Protein AF-A0A7X9HEA6-F1 (afdb_monomer_lite)

Sequence (276 aa):
LFFLHKQNPISTIQFILSHNKNAATCAASVFVFILLETIIMRQLIALDSVVLKQTAEDAYQFVQEHSALFFNNGGNPQNIIEATKDLHDLIINLPLESDETHYTRYCIPFANRWSKNEYTRLTVNHPFTLLPLALYCVHTGQKDSLLYSAIHKGGKISLLTPLVALIATALYGYDVIPKNLIDTVVNKKRILQLLALLQSHSISINYLTEFFQNEEKLTQKELEERESKLKHIKSKQTGKNKDKDTYTSMTYHVVESWTKLDKAKWKKERKRIREK

pLDDT: mean 84.19, std 15.58, range [38.75, 98.12]

Radius of gyration: 21.44 Å; chains: 1; bounding box: 54×50×46 Å

Foldseek 3Di:
DVLVDPDDLLVQLLVQLVVDQQLLSSLLSLLLVLLLSCCQVVLAQADDLVSQLVSLVVSLVSLVVCLVSNVVSPHNSVSNNVSSVLLNVLSNPQPLVDDPQVNQVSQQVSQVVSDPDRDRALLEPTSSRLSSVLSSLRRPDDLQCSLVVLVVSDRNSVPNSVSNQSSSCSNPNPVSDDPVVLVPDDVSVVVVVVVVCVVVVNDDPVSVVVVVVVVVVVVVVVVVVVCVVCVVPDDPPPPPDPDDDPPVVVVPPDDDDQDPVNVVVVVVVVVVVVVD

Secondary structure (DSSP, 8-state):
--TTS---HHHHHHHHHHH---HHHHHHHHHHHHHHHHHHHHT-SS--HHHHHHHHHHHHHHHHHTHHHHHHTT--HHHHHHHHHHHHHHHHT--TTS-HHHHHHHHHHHHHHT-SS----TTSS-HHHHHHHHHHHHHHS-TTTHHHHHHHT-SSHHHHHHHHHHHHHHHH-GGGS-HHHHHT-TTHHHHHHHHHHHHTT---HHHHHHHHHHHHHHHHHHHHHHHHHHTTS------------TTTSSSS-SSSS--HHHHHHHHHHHHHHH--

Structure (mmCIF, N/CA/C/O backbone):
data_AF-A0A7X9HEA6-F1
#
_entry.id   AF-A0A7X9HEA6-F1
#
loop_
_atom_site.group_PDB
_atom_site.id
_atom_site.type_symbol
_atom_site.label_atom_id
_atom_site.label_alt_id
_atom_site.label_comp_id
_atom_site.label_asym_id
_atom_site.label_entity_id
_atom_site.label_seq_id
_atom_site.pdbx_PDB_ins_code
_atom_site.Cartn_x
_atom_site.Cartn_y
_atom_site.Cartn_z
_atom_site.occupancy
_atom_site.B_iso_or_equiv
_atom_site.auth_seq_id
_atom_site.auth_comp_id
_atom_site.auth_asym_id
_atom_site.auth_atom_id
_atom_site.pdbx_PDB_model_num
ATOM 1 N N . LEU A 1 1 ? -9.586 13.916 9.157 1.00 42.34 1 LEU A N 1
ATOM 2 C CA . LEU A 1 1 ? -8.940 14.863 10.105 1.00 42.34 1 LEU A CA 1
ATOM 3 C C . LEU A 1 1 ? -7.470 15.114 9.781 1.00 42.34 1 LEU A C 1
ATOM 5 O O . LEU A 1 1 ? -7.134 16.274 9.615 1.00 42.34 1 LEU A O 1
ATOM 9 N N . PHE A 1 2 ? -6.624 14.087 9.605 1.00 50.50 2 PHE A N 1
ATOM 10 C CA . PHE A 1 2 ? -5.227 14.273 9.161 1.00 50.50 2 PHE A CA 1
ATOM 11 C C . PHE A 1 2 ? -5.111 15.003 7.811 1.00 50.50 2 PHE A C 1
ATOM 13 O O . PHE A 1 2 ? -4.317 15.925 7.681 1.00 50.50 2 PHE A O 1
ATOM 20 N N . PHE A 1 3 ? -5.970 14.656 6.851 1.00 53.69 3 PHE A N 1
ATOM 21 C CA . PHE A 1 3 ? -6.012 15.307 5.539 1.00 53.69 3 PHE A CA 1
ATOM 22 C C . PHE A 1 3 ? -6.755 16.648 5.536 1.00 53.69 3 PHE A C 1
ATOM 24 O O . PHE A 1 3 ? -6.484 17.478 4.688 1.00 53.69 3 PHE A O 1
ATOM 31 N N . LEU A 1 4 ? -7.648 16.908 6.502 1.00 49.88 4 LEU A N 1
ATOM 32 C CA . LEU A 1 4 ? -8.467 18.136 6.538 1.00 49.88 4 LEU A CA 1
ATOM 33 C C . LEU A 1 4 ? -7.649 19.410 6.813 1.00 49.88 4 LEU A C 1
ATOM 35 O O . LEU A 1 4 ? -8.151 20.513 6.623 1.00 49.88 4 LEU A O 1
ATOM 39 N N . HIS A 1 5 ? -6.395 19.259 7.238 1.00 56.56 5 HIS A N 1
ATOM 40 C CA . HIS A 1 5 ? -5.425 20.341 7.357 1.00 56.56 5 HIS A CA 1
ATOM 41 C C . HIS A 1 5 ? -4.410 20.196 6.231 1.00 56.56 5 HIS A C 1
ATOM 43 O O . HIS A 1 5 ? -3.859 19.110 6.062 1.00 56.56 5 HIS A O 1
ATOM 49 N N . LYS A 1 6 ? -4.155 21.273 5.474 1.00 55.62 6 LYS A N 1
ATOM 50 C CA . LYS A 1 6 ? -3.192 21.274 4.362 1.00 55.62 6 LYS A CA 1
ATOM 51 C C . LYS A 1 6 ? -1.819 20.851 4.890 1.00 55.62 6 LYS A C 1
ATOM 53 O O . LYS A 1 6 ? -1.140 21.633 5.557 1.00 55.62 6 LYS A O 1
ATOM 58 N N . GLN A 1 7 ? -1.445 19.598 4.646 1.00 66.00 7 GLN A N 1
ATOM 59 C CA . GLN A 1 7 ? -0.184 19.053 5.134 1.00 66.00 7 GLN A CA 1
ATOM 60 C C . GLN A 1 7 ? 0.970 19.733 4.403 1.00 66.00 7 GLN A C 1
ATOM 62 O O . GLN A 1 7 ? 0.919 19.960 3.194 1.00 66.00 7 GLN A O 1
ATOM 67 N N . ASN A 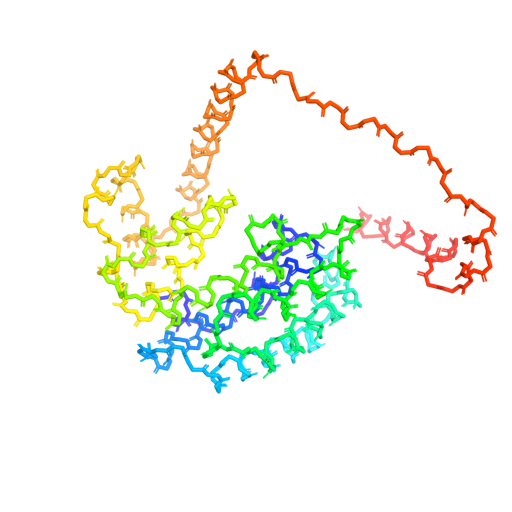1 8 ? 2.020 20.076 5.146 1.00 81.50 8 ASN A N 1
ATOM 68 C CA . ASN A 1 8 ? 3.226 20.630 4.552 1.00 81.50 8 ASN A CA 1
ATOM 69 C C . ASN A 1 8 ? 3.962 19.501 3.803 1.00 81.50 8 ASN A C 1
ATOM 71 O O . ASN A 1 8 ? 4.308 18.505 4.448 1.00 81.50 8 ASN A O 1
ATOM 75 N N . PRO A 1 9 ? 4.262 19.650 2.495 1.00 84.19 9 PRO A N 1
ATOM 76 C CA . PRO A 1 9 ? 5.052 18.678 1.737 1.00 84.19 9 PRO A CA 1
ATOM 77 C C . PRO A 1 9 ? 6.341 18.255 2.454 1.00 84.19 9 PRO A C 1
ATOM 79 O O . PRO A 1 9 ? 6.724 17.088 2.407 1.00 84.19 9 PRO A O 1
ATOM 82 N N . ILE A 1 10 ? 6.971 19.178 3.193 1.00 87.19 10 ILE A N 1
ATOM 83 C CA . ILE A 1 10 ? 8.166 18.913 4.005 1.00 87.19 10 ILE A CA 1
ATOM 84 C C . ILE A 1 10 ? 7.893 17.829 5.053 1.00 87.19 10 ILE A C 1
ATOM 86 O O . ILE A 1 10 ? 8.658 16.871 5.152 1.00 87.19 10 ILE A O 1
ATOM 90 N N . SER A 1 11 ? 6.808 17.959 5.819 1.00 85.50 11 SER A N 1
ATOM 91 C CA . SER A 1 11 ? 6.458 17.027 6.896 1.00 85.50 11 SER A CA 1
ATOM 92 C C . SER A 1 11 ? 6.129 15.638 6.349 1.00 85.50 11 SER A C 1
ATOM 94 O O . SER A 1 11 ? 6.592 14.641 6.902 1.00 85.50 11 SER A O 1
ATOM 96 N N . THR A 1 12 ? 5.400 15.567 5.231 1.00 87.56 12 THR A N 1
ATOM 97 C CA . THR A 1 12 ? 5.079 14.299 4.558 1.00 87.56 12 THR A CA 1
ATOM 98 C C . THR A 1 12 ? 6.340 13.597 4.059 1.00 87.56 12 THR A C 1
ATOM 100 O O . THR A 1 12 ? 6.558 12.421 4.353 1.00 87.56 12 THR A O 1
ATOM 103 N N . ILE A 1 13 ? 7.216 14.318 3.352 1.00 90.25 13 ILE A N 1
ATOM 104 C CA . ILE A 1 13 ? 8.463 13.761 2.807 1.00 90.25 13 ILE A CA 1
ATOM 105 C C . ILE A 1 13 ? 9.391 13.301 3.935 1.00 90.25 13 ILE A C 1
ATOM 107 O O . ILE A 1 13 ? 9.941 12.199 3.872 1.00 90.25 13 ILE A O 1
ATOM 111 N N . GLN A 1 14 ? 9.533 14.113 4.986 1.00 88.88 14 GLN A N 1
ATOM 112 C CA . GLN A 1 14 ? 10.332 13.765 6.157 1.00 88.88 14 GLN A CA 1
ATOM 113 C C . GLN A 1 14 ? 9.792 12.507 6.848 1.00 88.88 14 GLN A C 1
ATOM 115 O O . GLN A 1 14 ? 10.579 11.639 7.225 1.00 88.88 14 GLN A O 1
ATOM 120 N N . PHE A 1 15 ? 8.468 12.380 6.983 1.00 87.38 15 PHE A N 1
ATOM 121 C CA . PHE A 1 15 ? 7.839 11.192 7.556 1.00 87.38 15 PHE A CA 1
ATOM 122 C C . PHE A 1 15 ? 8.105 9.938 6.716 1.00 87.38 15 PHE A C 1
ATOM 124 O O . PHE A 1 15 ? 8.483 8.905 7.262 1.00 87.38 15 PHE A O 1
ATOM 131 N N . ILE A 1 16 ? 7.967 10.007 5.391 1.00 90.19 16 ILE A N 1
ATOM 132 C CA . ILE A 1 16 ? 8.209 8.846 4.520 1.00 90.19 16 ILE A CA 1
ATOM 133 C C . ILE A 1 16 ? 9.681 8.406 4.604 1.00 90.19 16 ILE A C 1
ATOM 135 O O . ILE A 1 16 ? 9.974 7.230 4.847 1.00 90.19 16 ILE A O 1
ATOM 139 N N . LEU A 1 17 ? 10.614 9.353 4.458 1.00 89.50 17 LEU A N 1
ATOM 140 C CA . LEU A 1 17 ? 12.049 9.061 4.392 1.00 89.50 17 LEU A CA 1
ATOM 141 C C . LEU A 1 17 ? 12.687 8.714 5.742 1.00 89.50 17 LEU A C 1
ATOM 143 O O . LEU A 1 17 ? 13.753 8.089 5.760 1.00 89.50 17 LEU A O 1
ATOM 147 N N . SER A 1 18 ? 12.062 9.084 6.864 1.00 86.44 18 SER A N 1
ATOM 148 C CA . SER A 1 18 ? 12.519 8.655 8.190 1.00 86.44 18 SER A CA 1
ATOM 149 C C . SER A 1 18 ? 12.300 7.157 8.422 1.00 86.44 18 SER A C 1
ATOM 151 O O . SER A 1 18 ? 13.093 6.541 9.132 1.00 86.44 18 SER A O 1
ATOM 153 N N . HIS A 1 19 ? 11.295 6.558 7.773 1.00 83.75 19 HIS A N 1
ATOM 154 C CA . HIS A 1 19 ? 10.973 5.135 7.909 1.00 83.75 19 HIS A CA 1
ATOM 155 C C . HIS A 1 19 ? 11.648 4.272 6.841 1.00 83.75 19 HIS A C 1
ATOM 157 O O . HIS A 1 19 ? 12.147 3.187 7.145 1.00 83.75 19 HIS A O 1
ATOM 163 N N . ASN A 1 20 ? 11.664 4.713 5.578 1.00 85.12 20 ASN A N 1
ATOM 164 C CA . ASN A 1 20 ? 12.281 3.940 4.504 1.00 85.12 20 ASN A CA 1
ATOM 165 C C . ASN A 1 20 ? 12.829 4.840 3.392 1.00 85.12 20 ASN A C 1
ATOM 167 O O . ASN A 1 20 ? 12.134 5.707 2.878 1.00 85.12 20 ASN A O 1
ATOM 171 N N . LYS A 1 21 ? 14.077 4.589 2.986 1.00 87.38 21 LYS A N 1
ATOM 172 C CA . LYS A 1 21 ? 14.773 5.333 1.920 1.00 87.38 21 LYS A CA 1
ATOM 173 C C . LYS A 1 21 ? 14.780 4.606 0.573 1.00 87.38 21 LYS A C 1
ATOM 175 O O . LYS A 1 21 ? 15.392 5.082 -0.380 1.00 87.38 21 LYS A O 1
ATOM 180 N N . ASN A 1 22 ? 14.156 3.429 0.489 1.00 92.69 22 ASN A N 1
ATOM 181 C CA . ASN A 1 22 ? 13.988 2.707 -0.765 1.00 92.69 22 ASN A CA 1
ATOM 182 C C . ASN A 1 22 ? 13.067 3.501 -1.702 1.00 92.69 22 ASN A C 1
ATOM 184 O O . ASN A 1 22 ? 11.970 3.892 -1.306 1.00 92.69 22 ASN A O 1
ATOM 188 N N . ALA A 1 23 ? 13.510 3.705 -2.942 1.00 94.19 23 ALA A N 1
ATOM 189 C CA . ALA A 1 23 ? 12.811 4.538 -3.913 1.00 94.19 23 ALA A CA 1
ATOM 190 C C . ALA A 1 23 ? 11.407 4.022 -4.267 1.00 94.19 23 ALA A C 1
ATOM 192 O O . ALA A 1 23 ? 10.460 4.803 -4.247 1.00 94.19 23 ALA A O 1
ATOM 193 N N . ALA A 1 24 ? 11.248 2.716 -4.498 1.00 95.00 24 ALA A N 1
ATOM 194 C CA . ALA A 1 24 ? 9.953 2.115 -4.813 1.00 95.00 24 ALA A CA 1
ATOM 195 C C . ALA A 1 24 ? 8.974 2.212 -3.632 1.00 95.00 24 ALA A C 1
ATOM 197 O O . ALA A 1 24 ? 7.788 2.476 -3.827 1.00 95.00 24 ALA A O 1
ATOM 198 N N . THR A 1 25 ? 9.467 2.058 -2.397 1.00 94.75 25 THR A N 1
ATOM 199 C CA . THR A 1 25 ? 8.646 2.276 -1.196 1.00 94.75 25 THR A CA 1
ATOM 200 C C . THR A 1 25 ? 8.250 3.743 -1.059 1.00 94.75 25 THR A C 1
ATOM 202 O O . THR A 1 25 ? 7.099 4.022 -0.751 1.00 94.75 25 THR A O 1
ATOM 205 N N . CYS A 1 26 ? 9.165 4.683 -1.315 1.00 95.19 26 CYS A N 1
ATOM 206 C CA . CYS A 1 26 ? 8.856 6.114 -1.272 1.00 95.19 26 CYS A CA 1
ATOM 207 C C . CYS A 1 26 ? 7.778 6.484 -2.295 1.00 95.19 26 CYS A C 1
ATOM 209 O O . CYS A 1 26 ? 6.790 7.108 -1.919 1.00 95.19 26 CYS A O 1
ATOM 211 N N . ALA A 1 27 ? 7.937 6.049 -3.548 1.00 96.56 27 ALA A N 1
ATOM 212 C CA . ALA A 1 27 ? 6.970 6.280 -4.619 1.00 96.56 27 ALA A CA 1
ATOM 213 C C . ALA A 1 27 ? 5.577 5.745 -4.247 1.00 96.56 27 ALA A C 1
ATOM 215 O O . ALA A 1 27 ? 4.589 6.474 -4.313 1.00 96.56 27 ALA A O 1
ATOM 216 N N . ALA A 1 28 ? 5.504 4.498 -3.767 1.00 96.94 28 ALA A N 1
ATOM 217 C CA . ALA A 1 28 ? 4.246 3.897 -3.330 1.00 96.94 28 ALA A CA 1
ATOM 218 C C . ALA A 1 28 ? 3.625 4.627 -2.126 1.00 96.94 28 ALA A C 1
ATOM 220 O O . ALA A 1 28 ? 2.413 4.818 -2.093 1.00 96.94 28 ALA A O 1
ATOM 221 N N . SER A 1 29 ? 4.430 5.068 -1.154 1.00 95.81 29 SER A N 1
ATOM 222 C CA . SER A 1 29 ? 3.942 5.822 0.007 1.00 95.81 29 SER A CA 1
ATOM 223 C C . SER A 1 29 ? 3.386 7.195 -0.374 1.00 95.81 29 SER A C 1
ATOM 225 O O . SER A 1 29 ? 2.343 7.582 0.148 1.00 95.81 29 SER A O 1
ATOM 227 N N . VAL A 1 30 ? 4.047 7.916 -1.289 1.00 95.75 30 VAL A N 1
ATOM 228 C CA . VAL A 1 30 ? 3.547 9.198 -1.820 1.00 95.75 30 VAL A CA 1
ATOM 229 C C . VAL A 1 30 ? 2.226 8.981 -2.554 1.00 95.75 30 VAL A C 1
ATOM 231 O O . VAL A 1 30 ? 1.252 9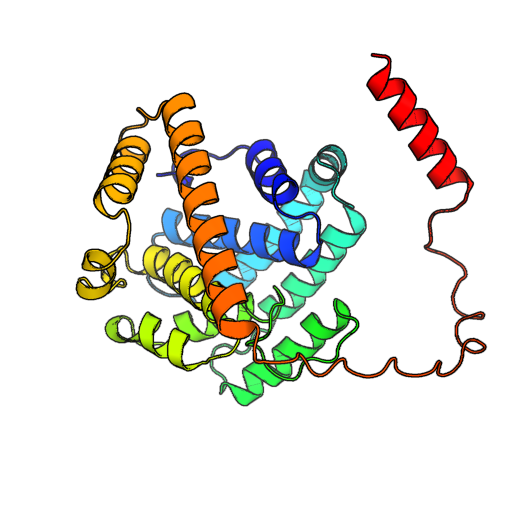.672 -2.265 1.00 95.75 30 VAL A O 1
ATOM 234 N N . PHE A 1 31 ? 2.162 7.975 -3.431 1.00 97.50 31 PHE A N 1
ATOM 235 C CA . PHE A 1 31 ? 0.933 7.621 -4.139 1.00 97.50 31 PHE A CA 1
ATOM 236 C C . PHE A 1 31 ? -0.216 7.310 -3.172 1.00 97.50 31 PHE A C 1
ATOM 238 O O . PHE A 1 31 ? -1.303 7.860 -3.311 1.00 97.50 31 PHE A O 1
ATOM 245 N N . VAL A 1 32 ? 0.016 6.465 -2.160 1.00 96.50 32 VAL A N 1
ATOM 246 C CA . VAL A 1 32 ? -1.014 6.113 -1.168 1.00 96.50 32 VAL A CA 1
ATOM 247 C C . VAL A 1 32 ? -1.455 7.338 -0.370 1.00 96.50 32 VAL A C 1
ATOM 249 O O . VAL A 1 32 ? -2.646 7.490 -0.117 1.00 96.50 32 VAL A O 1
ATOM 252 N N . PHE A 1 33 ? -0.531 8.222 0.010 1.00 94.62 33 PHE A N 1
ATOM 253 C CA . PHE A 1 33 ? -0.876 9.459 0.709 1.00 94.62 33 PHE A CA 1
ATOM 254 C C . PHE A 1 33 ? -1.834 10.326 -0.124 1.00 94.62 33 PHE A C 1
ATOM 256 O O . PHE A 1 33 ? -2.900 10.690 0.372 1.00 94.62 33 PHE A O 1
ATOM 263 N N . ILE A 1 34 ? -1.500 10.581 -1.393 1.00 95.12 34 ILE A N 1
ATOM 264 C CA . ILE A 1 34 ? -2.328 11.389 -2.305 1.00 95.12 34 ILE A CA 1
ATOM 265 C C . ILE A 1 34 ? -3.657 10.688 -2.607 1.00 95.12 34 ILE A C 1
ATOM 267 O O . ILE A 1 34 ? -4.703 11.337 -2.666 1.00 95.12 34 ILE A O 1
ATOM 271 N N . LEU A 1 35 ? -3.653 9.356 -2.733 1.00 96.12 35 LEU A N 1
ATOM 272 C CA . LEU A 1 35 ? -4.873 8.576 -2.934 1.00 96.12 35 LEU A CA 1
ATOM 273 C C . LEU A 1 35 ? -5.843 8.761 -1.763 1.00 96.12 35 LEU A C 1
ATOM 275 O O . LEU A 1 35 ? -7.022 9.037 -1.967 1.00 96.12 35 LEU A O 1
ATOM 279 N N . LEU A 1 36 ? -5.348 8.618 -0.531 1.00 94.19 36 LEU A N 1
ATOM 280 C CA . LEU A 1 36 ? -6.163 8.767 0.674 1.00 94.19 36 LEU A CA 1
ATOM 281 C C . LEU A 1 36 ? -6.671 10.199 0.833 1.00 94.19 36 LEU A C 1
ATOM 283 O O . LEU A 1 36 ? -7.838 10.387 1.177 1.00 94.19 36 LEU A O 1
ATOM 287 N N . GLU A 1 37 ? -5.832 11.195 0.544 1.00 91.56 37 GLU A N 1
ATOM 288 C CA . GLU A 1 37 ? -6.250 12.596 0.510 1.00 91.56 37 GLU A CA 1
ATOM 289 C C . GLU A 1 37 ? -7.396 12.799 -0.483 1.00 91.56 37 GLU A C 1
ATOM 291 O O . GLU A 1 37 ? -8.435 13.350 -0.123 1.00 91.56 37 GLU A O 1
ATOM 296 N N . THR A 1 38 ? -7.243 12.278 -1.702 1.00 93.00 38 THR A N 1
ATOM 297 C CA . THR A 1 38 ? -8.237 12.383 -2.775 1.00 93.00 38 THR A CA 1
ATOM 298 C C . THR A 1 38 ? -9.552 11.712 -2.392 1.00 93.00 38 THR A C 1
ATOM 300 O O . THR A 1 38 ? -10.609 12.327 -2.535 1.00 93.00 38 THR A O 1
ATOM 303 N N . ILE A 1 39 ? -9.500 10.488 -1.856 1.00 93.88 39 ILE A N 1
ATOM 304 C CA . ILE A 1 39 ? -10.686 9.755 -1.396 1.00 93.88 39 ILE A CA 1
ATOM 305 C C . ILE A 1 39 ? -11.427 10.550 -0.321 1.00 93.88 39 ILE A C 1
ATOM 307 O O . ILE A 1 39 ? -12.636 10.746 -0.427 1.00 93.88 39 ILE A O 1
ATOM 311 N N . ILE A 1 40 ? -10.705 11.033 0.693 1.00 90.06 40 ILE A N 1
ATOM 312 C CA . ILE A 1 40 ? -11.304 11.700 1.853 1.00 90.06 40 ILE A CA 1
ATOM 313 C C . ILE A 1 40 ? -11.856 13.077 1.473 1.00 90.06 40 ILE A C 1
ATOM 315 O O . ILE A 1 40 ? -12.954 13.431 1.898 1.00 90.06 40 ILE A O 1
ATOM 319 N N . MET A 1 41 ? -11.122 13.849 0.668 1.00 89.12 41 MET A N 1
ATOM 320 C CA . MET A 1 41 ? -11.530 15.198 0.265 1.00 89.12 41 MET A CA 1
ATOM 321 C C . MET A 1 41 ? -12.682 15.196 -0.730 1.00 89.12 41 MET A C 1
ATOM 323 O O . MET A 1 41 ? -13.567 16.042 -0.639 1.00 89.12 41 MET A O 1
ATOM 327 N N . ARG A 1 42 ? -12.682 14.249 -1.674 1.00 90.69 42 ARG A N 1
ATOM 328 C CA . ARG A 1 42 ? -13.739 14.128 -2.688 1.00 90.69 42 ARG A CA 1
ATOM 329 C C . ARG A 1 42 ? -14.880 13.206 -2.257 1.00 90.69 42 ARG A C 1
ATOM 331 O O . ARG A 1 42 ? -15.824 13.051 -3.020 1.00 90.69 42 ARG A O 1
ATOM 338 N N . GLN A 1 43 ? -14.794 12.613 -1.061 1.00 89.62 43 GLN A N 1
ATOM 339 C CA . GLN A 1 43 ? -15.765 11.656 -0.516 1.00 89.62 43 GLN A CA 1
ATOM 340 C C . GLN A 1 43 ? -16.091 10.533 -1.509 1.00 89.62 43 GLN A C 1
ATOM 342 O O . GLN A 1 43 ? -17.251 10.244 -1.805 1.00 89.62 43 GLN A O 1
ATOM 347 N N . LEU A 1 44 ? -15.045 9.925 -2.071 1.00 91.31 44 LEU A N 1
ATOM 348 C CA . LEU A 1 44 ? -15.207 8.884 -3.080 1.00 91.31 44 LEU A CA 1
ATOM 349 C C . LEU A 1 44 ? -15.849 7.635 -2.475 1.00 91.31 44 LEU A C 1
ATOM 351 O O . LEU A 1 44 ? -15.434 7.158 -1.424 1.00 91.31 44 LEU A O 1
ATOM 355 N N . ILE A 1 45 ? -16.817 7.074 -3.197 1.00 87.38 45 ILE A N 1
ATOM 356 C CA . ILE A 1 45 ? -17.529 5.848 -2.807 1.00 87.38 45 ILE A CA 1
ATOM 357 C C . ILE A 1 45 ? -16.987 4.591 -3.499 1.00 87.38 45 ILE A C 1
ATOM 359 O O . ILE A 1 45 ? -17.385 3.483 -3.158 1.00 87.38 45 ILE A O 1
ATOM 363 N N . ALA A 1 46 ? -16.101 4.744 -4.484 1.00 89.06 46 ALA A N 1
ATOM 364 C CA . ALA A 1 46 ? -15.472 3.649 -5.213 1.00 89.06 46 ALA A CA 1
ATOM 365 C C . ALA A 1 46 ? -14.125 4.092 -5.804 1.00 89.06 46 ALA A C 1
ATOM 367 O O . ALA A 1 46 ? -13.876 5.286 -5.976 1.00 89.06 46 ALA A O 1
ATOM 368 N N . LEU A 1 47 ? -13.273 3.117 -6.129 1.00 90.00 47 LEU A N 1
ATOM 369 C CA . LEU A 1 47 ? -12.062 3.337 -6.920 1.00 90.00 47 LEU A CA 1
ATOM 370 C C . LEU A 1 47 ? -12.351 3.042 -8.386 1.00 90.00 47 LEU A C 1
ATOM 372 O O . LEU A 1 47 ? -12.593 1.889 -8.750 1.00 90.00 47 LEU A O 1
ATOM 376 N N . ASP A 1 48 ? -12.273 4.077 -9.212 1.00 89.62 48 ASP A N 1
ATOM 377 C CA . ASP A 1 48 ? -12.292 3.957 -10.664 1.00 89.62 48 ASP A CA 1
ATOM 378 C C . ASP A 1 48 ? -10.901 4.219 -11.265 1.00 89.62 48 ASP A C 1
ATOM 380 O O . ASP A 1 48 ? -9.965 4.680 -10.602 1.00 89.62 48 ASP A O 1
ATOM 384 N N . SER A 1 49 ? -10.753 3.901 -12.551 1.00 91.69 49 SER A N 1
ATOM 385 C CA . SER A 1 49 ? -9.482 4.084 -13.257 1.00 91.69 49 SER A CA 1
ATOM 386 C C . SER A 1 49 ? -9.091 5.557 -13.423 1.00 91.69 49 SER A C 1
ATOM 388 O O . SER A 1 49 ? -7.902 5.855 -13.531 1.00 91.69 49 SER A O 1
ATOM 390 N N . VAL A 1 50 ? -10.054 6.483 -13.424 1.00 93.31 50 VAL A N 1
ATOM 391 C CA . VAL A 1 50 ? -9.812 7.920 -13.616 1.00 93.31 50 VAL A CA 1
ATOM 392 C C . VAL A 1 50 ? -9.137 8.510 -12.381 1.00 93.31 50 VAL A C 1
ATOM 394 O O . VAL A 1 50 ? -8.120 9.193 -12.500 1.00 93.31 50 VAL A O 1
ATOM 397 N N . VAL A 1 51 ? -9.645 8.188 -11.190 1.00 94.62 51 VAL A N 1
ATOM 398 C CA . VAL A 1 51 ? -9.074 8.606 -9.905 1.00 94.62 51 VAL A CA 1
ATOM 399 C C . VAL A 1 51 ? -7.654 8.076 -9.749 1.00 94.62 51 VAL A C 1
ATOM 401 O O . VAL A 1 51 ? -6.763 8.831 -9.355 1.00 94.62 51 VAL A O 1
ATOM 404 N N . LEU A 1 52 ? -7.418 6.800 -10.079 1.00 96.31 52 LEU A N 1
ATOM 405 C CA . LEU A 1 52 ? -6.081 6.213 -9.971 1.00 96.31 52 LEU A CA 1
ATOM 406 C 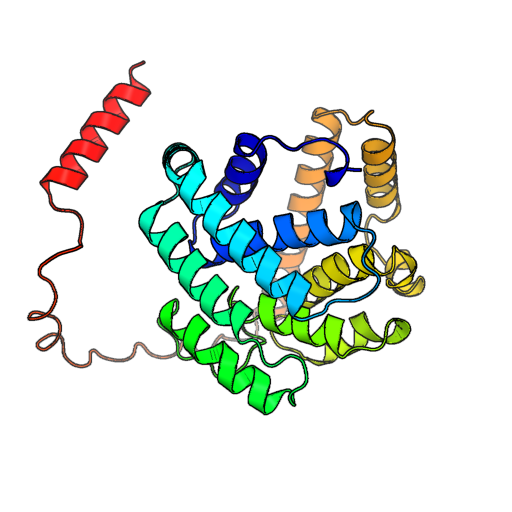C . LEU A 1 52 ? -5.083 6.858 -10.936 1.00 96.31 52 LEU A C 1
ATOM 408 O O . LEU A 1 52 ? -3.963 7.157 -10.526 1.00 96.31 52 LEU A O 1
ATOM 412 N N . LYS A 1 53 ? -5.491 7.116 -12.186 1.00 96.56 53 LYS A N 1
ATOM 413 C CA . LYS A 1 53 ? -4.668 7.826 -13.179 1.00 96.56 53 LYS A CA 1
ATOM 414 C C . LYS A 1 53 ? -4.302 9.227 -12.705 1.00 96.56 53 LYS A C 1
ATOM 416 O O . LYS A 1 53 ? -3.129 9.579 -12.726 1.00 96.56 53 LYS A O 1
ATOM 421 N N . GLN A 1 54 ? -5.282 9.990 -12.221 1.00 96.44 54 GLN A N 1
ATOM 422 C CA . GLN A 1 54 ? -5.022 11.332 -11.699 1.00 96.44 54 GLN A CA 1
ATOM 423 C C . GLN A 1 54 ? -4.083 11.287 -10.490 1.00 96.44 54 GLN A C 1
ATOM 425 O O . GLN A 1 54 ? -3.133 12.051 -10.421 1.00 96.44 54 GLN A O 1
ATOM 430 N N . THR A 1 55 ? -4.300 10.344 -9.571 1.00 97.12 55 THR A N 1
ATOM 431 C CA . THR A 1 55 ? -3.442 10.177 -8.389 1.00 97.12 55 THR A CA 1
ATOM 432 C C . THR A 1 55 ? -2.005 9.819 -8.780 1.00 97.12 55 THR A C 1
ATOM 434 O O . THR A 1 55 ? -1.058 10.271 -8.140 1.00 97.12 55 THR A O 1
ATOM 437 N N . ALA A 1 56 ? -1.824 9.004 -9.823 1.00 97.50 56 ALA A N 1
ATOM 438 C CA . ALA A 1 56 ? -0.505 8.661 -10.344 1.00 97.50 56 ALA A CA 1
ATOM 439 C C . ALA A 1 56 ? 0.219 9.882 -10.926 1.00 97.50 56 ALA A C 1
ATOM 441 O O . ALA A 1 56 ? 1.403 10.069 -10.645 1.00 97.50 56 ALA A O 1
ATOM 442 N N . GLU A 1 57 ? -0.493 10.712 -11.690 1.00 97.75 57 GLU A N 1
ATOM 443 C CA . GLU A 1 57 ? 0.030 11.968 -12.236 1.00 97.75 57 GLU A CA 1
ATOM 444 C C . GLU A 1 57 ? 0.399 12.944 -11.110 1.00 97.75 57 GLU A C 1
ATOM 446 O O . GLU A 1 57 ? 1.533 13.417 -11.046 1.00 97.75 57 GLU A O 1
ATOM 451 N N . ASP A 1 58 ? -0.510 13.158 -10.155 1.00 97.00 58 ASP A N 1
ATOM 452 C CA . ASP A 1 58 ? -0.295 14.045 -9.008 1.00 97.00 58 ASP A CA 1
ATOM 453 C C . ASP A 1 58 ? 0.908 13.582 -8.164 1.00 97.00 58 ASP A C 1
ATOM 455 O O . ASP A 1 58 ? 1.721 14.394 -7.721 1.00 97.00 58 ASP A O 1
ATOM 459 N N . ALA A 1 59 ? 1.079 12.267 -7.975 1.00 97.06 59 ALA A N 1
ATOM 460 C CA . ALA A 1 59 ? 2.237 11.704 -7.281 1.00 97.06 59 ALA A CA 1
ATOM 461 C C . ALA A 1 59 ? 3.546 11.934 -8.041 1.00 97.06 59 ALA A C 1
ATOM 463 O O . ALA A 1 59 ? 4.568 12.256 -7.424 1.00 97.06 59 ALA A O 1
ATOM 464 N N . TYR A 1 60 ? 3.525 11.786 -9.366 1.00 97.38 60 TYR A N 1
ATOM 465 C CA . TYR A 1 60 ? 4.689 12.039 -10.203 1.00 97.38 60 TYR A CA 1
ATOM 466 C C . TYR A 1 60 ? 5.103 13.512 -10.166 1.00 97.38 60 TYR A C 1
ATOM 468 O O . TYR A 1 60 ? 6.268 13.811 -9.878 1.00 97.38 60 TYR A O 1
ATOM 476 N N . GLN A 1 61 ? 4.146 14.425 -10.346 1.00 96.88 61 GLN A N 1
ATOM 477 C CA . GLN A 1 61 ? 4.370 15.870 -10.256 1.00 96.88 61 GLN A CA 1
ATOM 478 C C . GLN A 1 61 ? 4.878 16.272 -8.868 1.00 96.88 61 GLN A C 1
ATOM 480 O O . GLN A 1 61 ? 5.901 16.951 -8.760 1.00 96.88 61 GLN A O 1
ATOM 485 N N . PHE A 1 62 ? 4.256 15.762 -7.798 1.00 95.94 62 PHE A N 1
ATOM 486 C CA . PHE A 1 62 ? 4.675 16.042 -6.424 1.00 95.94 62 PHE A CA 1
ATOM 487 C C . PHE A 1 62 ? 6.154 15.702 -6.190 1.00 95.94 62 PHE A C 1
ATOM 489 O O . PHE A 1 62 ? 6.893 16.494 -5.599 1.00 95.94 62 PHE A O 1
ATOM 496 N N . VAL A 1 63 ? 6.608 14.536 -6.662 1.00 96.00 63 VAL A N 1
ATOM 497 C CA . VAL A 1 63 ? 8.006 14.102 -6.512 1.00 96.00 63 VAL A CA 1
ATOM 498 C C . VAL A 1 63 ? 8.964 14.971 -7.330 1.00 96.00 63 VAL A C 1
ATOM 500 O O . VAL A 1 63 ? 10.057 15.281 -6.845 1.00 96.00 63 VAL A O 1
ATOM 503 N N . GLN A 1 64 ? 8.573 15.386 -8.538 1.00 95.06 64 GLN A N 1
ATOM 504 C CA . GLN A 1 64 ? 9.390 16.267 -9.375 1.00 95.06 64 GLN A CA 1
ATOM 505 C C . GLN A 1 64 ? 9.566 17.654 -8.743 1.00 95.06 64 GLN A C 1
ATOM 507 O O . GLN A 1 64 ? 10.701 18.108 -8.554 1.00 95.06 64 GLN A O 1
ATOM 512 N N . GLU A 1 65 ? 8.459 18.292 -8.357 1.00 95.88 65 GLU A N 1
ATOM 513 C CA . GLU A 1 65 ? 8.437 19.634 -7.764 1.00 95.88 65 GLU A CA 1
ATOM 514 C C . GLU A 1 65 ? 9.228 19.700 -6.453 1.00 95.88 65 GLU A C 1
ATOM 516 O O . GLU A 1 65 ? 9.946 20.664 -6.186 1.00 95.88 65 GLU A O 1
ATOM 521 N N . HIS A 1 66 ? 9.151 18.639 -5.647 1.00 95.12 66 HIS A N 1
ATOM 522 C CA . HIS A 1 66 ? 9.760 18.590 -4.319 1.00 95.12 66 HIS A CA 1
ATOM 523 C C . HIS A 1 66 ? 11.063 17.778 -4.278 1.00 95.12 66 HIS A C 1
ATOM 525 O O . HIS A 1 66 ? 11.533 17.411 -3.198 1.00 95.12 66 HIS A O 1
ATOM 531 N N . SER A 1 67 ? 11.692 17.518 -5.428 1.00 92.94 67 SER A N 1
ATOM 532 C CA . SER A 1 67 ? 12.929 16.726 -5.546 1.00 92.94 67 SER A CA 1
ATOM 533 C C . SER A 1 67 ? 14.057 17.198 -4.612 1.00 92.94 67 SER A C 1
ATOM 535 O O . SER A 1 67 ? 14.743 16.381 -3.988 1.00 92.94 67 SER A O 1
ATOM 537 N N . ALA A 1 68 ? 14.198 18.514 -4.421 1.00 92.44 68 ALA A N 1
ATOM 538 C CA . ALA A 1 68 ? 15.149 19.101 -3.476 1.00 92.44 68 ALA A CA 1
ATOM 539 C C . ALA A 1 68 ? 14.861 18.712 -2.012 1.00 92.44 68 ALA A C 1
ATOM 541 O O . ALA A 1 68 ? 15.785 18.476 -1.234 1.00 92.44 68 ALA A O 1
ATOM 542 N N . LEU A 1 69 ? 13.588 18.587 -1.622 1.00 91.88 69 LEU A N 1
ATOM 543 C CA . LEU A 1 69 ? 13.208 18.151 -0.275 1.00 91.88 69 LEU A CA 1
ATOM 544 C C . LEU A 1 69 ? 13.518 16.670 -0.054 1.00 91.88 69 LEU A C 1
ATOM 546 O O . LEU A 1 69 ? 13.994 16.308 1.025 1.00 91.88 69 LEU A O 1
ATOM 550 N N . PHE A 1 70 ? 13.315 15.821 -1.066 1.00 91.19 70 PHE A N 1
ATOM 551 C CA . PHE A 1 70 ? 13.733 14.416 -1.001 1.00 91.19 70 PHE A CA 1
ATOM 552 C C . PHE A 1 70 ? 15.249 14.294 -0.810 1.00 91.19 70 PHE A C 1
ATOM 554 O O . PHE A 1 70 ? 15.699 13.491 0.012 1.00 91.19 70 PHE A O 1
ATOM 561 N N . PHE A 1 71 ? 16.030 15.134 -1.499 1.00 91.12 71 PHE A N 1
ATOM 562 C CA . PHE A 1 71 ? 17.482 15.198 -1.323 1.00 91.12 71 PHE A CA 1
ATOM 563 C C . PHE A 1 71 ? 17.869 15.602 0.105 1.00 91.12 71 PHE A C 1
ATOM 565 O O . PHE A 1 71 ? 18.656 14.915 0.759 1.00 91.12 71 PHE A O 1
ATOM 572 N N . ASN A 1 72 ? 17.267 16.678 0.618 1.00 90.44 72 ASN A N 1
ATOM 573 C CA . ASN A 1 72 ? 17.566 17.213 1.949 1.00 90.44 72 ASN A CA 1
ATOM 574 C C . ASN A 1 72 ? 17.239 16.221 3.077 1.00 90.44 72 ASN A C 1
ATOM 576 O O . ASN A 1 72 ? 17.912 16.208 4.105 1.00 90.44 72 ASN A O 1
ATOM 580 N N . ASN A 1 73 ? 16.255 15.345 2.866 1.00 88.62 73 ASN A N 1
ATOM 581 C CA . ASN A 1 73 ? 15.868 14.294 3.810 1.00 88.62 73 ASN A CA 1
ATOM 582 C C . ASN A 1 73 ? 16.618 12.961 3.583 1.00 88.62 73 ASN A C 1
ATOM 584 O O . ASN A 1 73 ? 16.325 11.945 4.217 1.00 88.62 73 ASN A O 1
ATOM 588 N N . GLY A 1 74 ? 17.635 12.950 2.713 1.00 86.69 74 GLY A N 1
ATOM 589 C CA . GLY A 1 74 ? 18.549 11.823 2.527 1.00 86.69 74 GLY A CA 1
ATOM 590 C C . GLY A 1 74 ? 18.043 10.714 1.601 1.00 86.69 74 GLY A C 1
ATOM 591 O O . GLY A 1 74 ? 18.598 9.612 1.642 1.00 86.69 74 GLY A O 1
ATOM 592 N N . GLY A 1 75 ? 17.012 10.982 0.796 1.00 89.00 75 GLY A N 1
ATOM 593 C CA . GLY A 1 75 ? 16.638 10.159 -0.353 1.00 89.00 75 GLY A CA 1
ATOM 594 C C . GLY A 1 75 ? 17.496 10.489 -1.580 1.00 89.00 75 GLY A C 1
ATOM 595 O O . GLY A 1 75 ? 18.095 11.559 -1.656 1.00 89.00 75 GLY A O 1
ATOM 596 N N . ASN A 1 76 ? 17.562 9.573 -2.551 1.00 92.19 76 ASN A N 1
ATOM 597 C CA . ASN A 1 76 ? 18.134 9.865 -3.868 1.00 92.19 76 ASN A CA 1
ATOM 598 C C . ASN A 1 76 ? 17.005 10.335 -4.805 1.00 92.19 76 ASN A C 1
ATOM 600 O O . ASN A 1 76 ? 16.207 9.487 -5.211 1.00 92.19 76 ASN A O 1
ATOM 604 N N . PRO A 1 77 ? 16.924 11.632 -5.161 1.00 92.19 77 PRO A N 1
ATOM 605 C CA . PRO A 1 77 ? 15.816 12.159 -5.953 1.00 92.19 77 PRO A CA 1
ATOM 606 C C . PRO A 1 77 ? 15.688 11.483 -7.312 1.00 92.19 77 PRO A C 1
ATOM 608 O O . PRO A 1 77 ? 14.576 11.175 -7.712 1.00 92.19 77 PRO A O 1
ATOM 611 N N . GLN A 1 78 ? 16.804 11.183 -7.985 1.00 93.94 78 GLN A N 1
ATOM 612 C CA . GLN A 1 78 ? 16.770 10.581 -9.318 1.00 93.94 78 GLN A CA 1
ATOM 613 C C . GLN A 1 78 ? 16.117 9.197 -9.285 1.00 93.94 78 GLN A C 1
ATOM 615 O O . GLN A 1 78 ? 15.183 8.936 -10.035 1.00 93.94 78 GLN A O 1
ATOM 620 N N . ASN A 1 79 ? 16.543 8.345 -8.348 1.00 94.88 79 ASN A N 1
ATOM 621 C CA . ASN A 1 79 ? 15.959 7.012 -8.196 1.00 94.88 79 ASN A CA 1
ATOM 622 C C . ASN A 1 79 ? 14.487 7.090 -7.769 1.00 94.88 79 ASN A C 1
ATOM 624 O O . ASN A 1 79 ? 13.692 6.251 -8.171 1.00 94.88 79 ASN A O 1
ATOM 628 N N . ILE A 1 80 ? 14.116 8.065 -6.931 1.00 95.88 80 ILE A N 1
ATOM 629 C CA . ILE A 1 80 ? 12.724 8.242 -6.494 1.00 95.88 80 ILE A CA 1
ATOM 630 C C . ILE A 1 80 ? 11.855 8.726 -7.661 1.00 95.88 80 ILE A C 1
ATOM 632 O O . ILE A 1 80 ? 10.755 8.208 -7.832 1.00 95.88 80 ILE A O 1
ATOM 636 N N . ILE A 1 81 ? 12.342 9.650 -8.492 1.00 96.81 81 ILE A N 1
ATOM 637 C CA . ILE A 1 81 ? 11.656 10.100 -9.713 1.00 96.81 81 ILE A CA 1
ATOM 638 C C . ILE A 1 81 ? 11.468 8.926 -10.677 1.00 96.81 81 ILE A C 1
ATOM 640 O O . ILE A 1 81 ? 10.367 8.730 -11.180 1.00 96.81 81 ILE A O 1
ATOM 644 N N . GLU A 1 82 ? 12.508 8.121 -10.901 1.00 97.12 82 GLU A N 1
ATOM 645 C CA . GLU A 1 82 ? 12.436 6.940 -11.768 1.00 97.12 82 GLU A CA 1
ATOM 646 C C . GLU A 1 82 ? 11.442 5.900 -11.232 1.00 97.12 82 GLU A C 1
ATOM 648 O O . GLU A 1 82 ? 10.579 5.436 -11.971 1.00 97.12 82 GLU A O 1
ATOM 653 N N . ALA A 1 83 ? 11.479 5.608 -9.927 1.00 97.19 83 ALA A N 1
ATOM 654 C CA . ALA A 1 83 ? 10.506 4.722 -9.288 1.00 97.19 83 ALA A CA 1
ATOM 655 C C . ALA A 1 83 ? 9.077 5.258 -9.407 1.00 97.19 83 ALA A C 1
ATOM 657 O O . ALA A 1 83 ? 8.143 4.498 -9.646 1.00 97.19 83 ALA A O 1
ATOM 658 N N . THR A 1 84 ? 8.896 6.566 -9.239 1.00 97.38 84 THR A N 1
ATOM 659 C CA . THR A 1 84 ? 7.574 7.193 -9.333 1.00 97.38 84 THR A CA 1
ATOM 660 C C . THR A 1 84 ? 7.068 7.177 -10.769 1.00 97.38 84 THR A C 1
ATOM 662 O O . THR A 1 84 ? 5.886 6.936 -10.976 1.00 97.38 84 THR A O 1
ATOM 665 N N . LYS A 1 85 ? 7.957 7.326 -11.758 1.00 97.75 85 LYS A N 1
ATOM 666 C CA . LYS A 1 85 ? 7.629 7.152 -13.175 1.00 97.75 85 LYS A CA 1
ATOM 667 C C . LYS A 1 85 ? 7.202 5.715 -13.489 1.00 97.75 85 LYS A C 1
ATOM 669 O O . LYS A 1 85 ? 6.161 5.514 -14.098 1.00 97.75 85 LYS A O 1
ATOM 674 N N . ASP A 1 86 ? 7.959 4.718 -13.034 1.00 97.38 86 ASP A N 1
ATOM 675 C CA . ASP A 1 86 ? 7.592 3.308 -13.227 1.00 97.38 86 ASP A CA 1
ATOM 676 C C . ASP A 1 86 ? 6.254 2.968 -12.553 1.00 97.38 86 ASP A C 1
ATOM 678 O O . ASP A 1 86 ? 5.445 2.226 -13.110 1.00 97.38 86 ASP A O 1
ATOM 682 N N . LEU A 1 87 ? 6.005 3.515 -11.357 1.00 97.88 87 LEU A N 1
ATOM 683 C CA . LEU A 1 87 ? 4.724 3.363 -10.670 1.00 97.88 87 LEU A CA 1
ATOM 684 C C . LEU A 1 87 ? 3.595 4.051 -11.444 1.00 97.88 87 LEU A C 1
ATOM 686 O O . LEU A 1 87 ? 2.522 3.476 -11.590 1.00 97.88 87 LEU A O 1
ATOM 690 N N . HIS A 1 88 ? 3.837 5.255 -11.950 1.00 98.12 88 HIS A N 1
ATOM 691 C CA . HIS A 1 88 ? 2.895 5.987 -12.783 1.00 98.12 88 HIS A CA 1
ATOM 692 C C . HIS A 1 88 ? 2.508 5.180 -14.029 1.00 98.12 88 HIS A C 1
ATOM 694 O O . HIS A 1 88 ? 1.323 4.940 -14.264 1.00 98.12 88 HIS A O 1
ATOM 700 N N . ASP A 1 89 ? 3.496 4.665 -14.761 1.00 97.50 89 ASP A N 1
ATOM 701 C CA . ASP A 1 89 ? 3.277 3.857 -15.963 1.00 97.50 89 ASP A CA 1
ATOM 702 C C . ASP A 1 89 ? 2.515 2.560 -15.643 1.00 97.50 89 ASP A C 1
ATOM 704 O O . ASP A 1 89 ? 1.632 2.150 -16.404 1.00 97.50 89 ASP A O 1
ATOM 708 N N . LEU A 1 90 ? 2.801 1.947 -14.485 1.00 97.38 90 LEU A N 1
ATOM 709 C CA . LEU A 1 90 ? 2.041 0.808 -13.974 1.00 97.38 90 LEU A CA 1
ATOM 710 C C . LEU A 1 90 ? 0.571 1.184 -13.734 1.00 97.38 90 LEU A C 1
ATOM 712 O O . LEU A 1 90 ? -0.312 0.460 -14.191 1.00 97.38 90 LEU A O 1
ATOM 716 N N . ILE A 1 91 ? 0.295 2.298 -13.051 1.00 97.56 91 ILE A N 1
ATOM 717 C CA . ILE A 1 91 ? -1.069 2.677 -12.657 1.00 97.56 91 ILE A CA 1
ATOM 718 C C . ILE A 1 91 ? -1.902 3.164 -13.852 1.00 97.56 91 ILE A C 1
ATOM 720 O O . ILE A 1 91 ? -3.092 2.853 -13.917 1.00 97.56 91 ILE A O 1
ATOM 724 N N . ILE A 1 92 ? -1.312 3.875 -14.822 1.00 96.19 92 ILE A N 1
ATOM 725 C CA . ILE A 1 92 ? -2.073 4.425 -15.956 1.00 96.19 92 ILE A CA 1
ATOM 726 C C . ILE A 1 92 ? -2.782 3.338 -16.765 1.00 96.19 92 ILE A C 1
ATOM 728 O O . ILE A 1 92 ? -3.930 3.530 -17.168 1.00 96.19 92 ILE A O 1
ATOM 732 N N . ASN A 1 93 ? -2.132 2.198 -16.995 1.00 93.31 93 ASN A N 1
ATOM 733 C CA . ASN A 1 93 ? -2.709 1.110 -17.792 1.00 93.31 93 ASN A CA 1
ATOM 734 C C . ASN A 1 93 ? -3.134 -0.085 -16.932 1.00 93.31 93 ASN A C 1
ATOM 736 O O . ASN A 1 93 ? -3.178 -1.215 -17.413 1.00 93.31 93 ASN A O 1
ATOM 740 N N . LEU A 1 94 ? -3.435 0.156 -15.654 1.00 94.75 94 LEU A N 1
ATOM 741 C CA . LEU A 1 94 ? -3.790 -0.891 -14.707 1.00 94.75 94 LEU A CA 1
ATOM 742 C C . LEU A 1 94 ? -5.124 -1.562 -15.103 1.00 94.75 94 LEU A C 1
ATOM 744 O O . LEU A 1 94 ? -6.160 -0.891 -15.118 1.00 94.75 94 LEU A O 1
ATOM 748 N N . PRO A 1 95 ? -5.146 -2.875 -15.406 1.00 94.62 95 PRO A N 1
ATOM 749 C CA . PRO A 1 95 ? -6.325 -3.539 -15.958 1.00 94.62 95 PRO A CA 1
ATOM 750 C C . PRO A 1 95 ? -7.288 -3.982 -14.842 1.00 94.62 95 PRO A C 1
ATOM 752 O O . PRO A 1 95 ? -7.490 -5.174 -14.624 1.00 94.62 95 PRO A O 1
ATOM 755 N N . LEU A 1 96 ? -7.861 -3.025 -14.105 1.00 92.12 96 LEU A N 1
ATOM 756 C CA . LEU A 1 96 ? -8.689 -3.278 -12.912 1.00 92.12 96 LEU A CA 1
ATOM 757 C C . LEU A 1 96 ? -9.870 -4.235 -13.141 1.00 92.12 96 LEU A C 1
ATOM 759 O O . LEU A 1 96 ? -10.201 -5.005 -12.245 1.00 92.12 96 LEU A O 1
ATOM 763 N N . GLU A 1 97 ? -10.470 -4.200 -14.331 1.00 92.12 97 GLU A N 1
ATOM 764 C CA . GLU A 1 97 ? -11.632 -5.024 -14.701 1.00 92.12 97 GLU A CA 1
ATOM 765 C C . GLU A 1 97 ? -11.249 -6.426 -15.207 1.00 92.12 97 GLU A C 1
ATOM 767 O O . GLU A 1 97 ? -12.115 -7.253 -15.489 1.00 92.12 97 GLU A O 1
ATOM 772 N N . SER A 1 98 ? -9.951 -6.702 -15.364 1.00 93.00 98 SER A N 1
ATOM 773 C CA . SER A 1 98 ? -9.470 -8.007 -15.822 1.00 93.00 98 SER A CA 1
ATOM 774 C C . SER A 1 98 ? -9.475 -9.051 -14.706 1.00 93.00 98 SER A C 1
ATOM 776 O O . SER A 1 98 ? -9.587 -8.729 -13.524 1.00 93.00 98 SER A O 1
ATOM 778 N N . ASP A 1 99 ? -9.311 -10.322 -15.076 1.00 94.25 99 ASP A N 1
ATOM 779 C CA . ASP A 1 99 ? -9.095 -11.371 -14.086 1.00 94.25 99 ASP A CA 1
ATOM 780 C C . ASP A 1 99 ? -7.754 -11.202 -13.343 1.00 94.25 99 ASP A C 1
ATOM 782 O O . ASP A 1 99 ? -6.798 -10.577 -13.814 1.00 94.25 99 ASP A O 1
ATOM 786 N N . GLU A 1 100 ? -7.654 -11.824 -12.168 1.00 93.31 100 GLU A N 1
ATOM 787 C CA . GLU A 1 100 ? -6.473 -11.717 -11.308 1.00 93.31 100 GLU A CA 1
ATOM 788 C C . GLU A 1 100 ? -5.186 -12.228 -11.980 1.00 93.31 100 GLU A C 1
ATOM 790 O O . GLU A 1 100 ? -4.085 -11.769 -11.655 1.00 93.31 100 GLU A O 1
ATOM 795 N N . THR A 1 101 ? -5.297 -13.163 -12.928 1.00 94.75 101 THR A N 1
ATOM 796 C CA . THR A 1 101 ? -4.141 -13.729 -13.634 1.00 94.75 101 THR A CA 1
ATOM 797 C C . THR A 1 101 ? -3.570 -12.714 -14.617 1.00 94.75 101 THR A C 1
ATOM 799 O O . THR A 1 101 ? -2.357 -12.488 -14.631 1.00 94.75 101 THR A O 1
ATOM 802 N N . HIS A 1 102 ? -4.429 -12.083 -15.417 1.00 96.19 102 HIS A N 1
ATOM 803 C CA . HIS A 1 102 ? -4.062 -11.010 -16.330 1.00 96.19 102 HIS A CA 1
ATOM 804 C C . HIS A 1 102 ? -3.514 -9.807 -15.557 1.00 96.19 102 HIS A C 1
ATOM 806 O O . HIS A 1 102 ? -2.414 -9.335 -15.856 1.00 96.19 102 HIS A O 1
ATOM 812 N N . TYR A 1 103 ? -4.205 -9.404 -14.487 1.00 96.38 103 TYR A N 1
ATOM 813 C CA . TYR A 1 103 ? -3.773 -8.333 -13.594 1.00 96.38 103 TYR A CA 1
ATOM 814 C C . TYR A 1 103 ? -2.374 -8.581 -13.010 1.00 96.38 103 TYR A C 1
ATOM 816 O O . TYR A 1 103 ? -1.496 -7.713 -13.041 1.00 96.38 103 TYR A O 1
ATOM 824 N N . THR A 1 104 ? -2.129 -9.803 -12.526 1.00 96.38 104 THR A N 1
ATOM 825 C CA . THR A 1 104 ? -0.824 -10.208 -11.985 1.00 96.38 104 THR A CA 1
ATOM 826 C C . THR A 1 104 ? 0.267 -10.159 -13.049 1.00 96.38 104 THR A C 1
ATOM 828 O O . THR A 1 104 ? 1.338 -9.602 -12.799 1.00 96.38 104 THR A O 1
ATOM 831 N N . ARG A 1 105 ? 0.008 -10.709 -14.242 1.00 96.56 105 ARG A N 1
ATOM 832 C CA . ARG A 1 105 ? 0.975 -10.711 -15.353 1.00 96.56 105 ARG A CA 1
ATOM 833 C C . ARG A 1 105 ? 1.366 -9.300 -15.780 1.00 96.56 105 ARG A C 1
ATOM 835 O O . ARG A 1 105 ? 2.529 -9.084 -16.102 1.00 96.56 105 ARG A O 1
ATOM 842 N N . TYR A 1 106 ? 0.424 -8.360 -15.742 1.00 97.50 106 TYR A N 1
ATOM 843 C CA . TYR A 1 106 ? 0.688 -6.961 -16.057 1.00 97.50 106 TYR A CA 1
ATOM 844 C C . TYR A 1 106 ? 1.581 -6.274 -15.003 1.00 97.50 106 TYR A C 1
ATOM 846 O O . TYR A 1 106 ? 2.528 -5.577 -15.358 1.00 97.50 106 TYR A O 1
ATOM 854 N N . CYS A 1 107 ? 1.334 -6.497 -13.707 1.00 97.19 107 CYS A N 1
ATOM 855 C CA . CYS A 1 107 ? 2.034 -5.775 -12.633 1.00 97.19 107 CYS A CA 1
ATOM 856 C C . CYS A 1 107 ? 3.461 -6.292 -12.351 1.00 97.19 107 CYS A C 1
ATOM 858 O O . CYS A 1 107 ? 4.361 -5.517 -12.025 1.00 97.19 107 CYS A O 1
ATOM 860 N N . ILE A 1 108 ? 3.686 -7.607 -12.453 1.00 96.94 108 ILE A N 1
ATOM 861 C CA . ILE A 1 108 ? 4.950 -8.256 -12.055 1.00 96.94 108 ILE A CA 1
ATOM 862 C C . ILE A 1 108 ? 6.210 -7.692 -12.743 1.00 96.94 108 ILE A C 1
ATOM 864 O O . ILE A 1 108 ? 7.204 -7.479 -12.040 1.00 96.94 108 ILE A O 1
ATOM 868 N N . PRO A 1 109 ? 6.215 -7.403 -14.061 1.00 96.50 109 PRO A N 1
ATOM 869 C CA . PRO A 1 109 ? 7.380 -6.837 -14.738 1.00 96.50 109 PRO A CA 1
ATOM 870 C C . PRO A 1 109 ? 7.907 -5.554 -14.090 1.00 96.50 109 PRO A C 1
ATOM 872 O O . PRO A 1 109 ? 9.119 -5.393 -13.964 1.00 96.50 109 PRO A O 1
ATOM 875 N N . PHE A 1 110 ? 7.022 -4.673 -13.616 1.00 96.44 110 PHE A N 1
ATOM 876 C CA . PHE A 1 110 ? 7.416 -3.429 -12.949 1.00 96.44 110 PHE A CA 1
ATOM 877 C C . PHE A 1 110 ? 8.113 -3.701 -11.615 1.00 96.44 110 PHE A C 1
ATOM 879 O O . PHE A 1 110 ? 9.135 -3.094 -11.311 1.00 96.44 110 PHE A O 1
ATOM 886 N N . ALA A 1 111 ? 7.616 -4.659 -10.829 1.00 94.94 111 ALA A N 1
ATOM 887 C CA . ALA A 1 111 ? 8.271 -5.054 -9.585 1.00 94.94 111 ALA A CA 1
ATOM 888 C C . ALA A 1 111 ? 9.648 -5.696 -9.817 1.00 94.94 111 ALA A C 1
ATOM 890 O O . ALA A 1 111 ? 10.579 -5.454 -9.048 1.00 94.94 111 ALA A O 1
ATOM 891 N N . ASN A 1 112 ? 9.792 -6.481 -10.887 1.00 95.19 112 ASN A N 1
ATOM 892 C CA . ASN A 1 112 ? 11.051 -7.144 -11.220 1.00 95.19 112 ASN A CA 1
ATOM 893 C C . ASN A 1 112 ? 12.139 -6.163 -11.691 1.00 95.19 112 ASN A C 1
ATOM 895 O O . ASN A 1 112 ? 13.311 -6.451 -11.483 1.00 95.19 112 ASN A O 1
ATOM 899 N N . ARG A 1 113 ? 11.797 -4.975 -12.219 1.00 93.75 113 ARG A N 1
ATOM 900 C CA . ARG A 1 113 ? 12.793 -3.913 -12.506 1.00 93.75 113 ARG A CA 1
ATOM 901 C C . ARG A 1 113 ? 13.524 -3.434 -11.249 1.00 93.75 113 ARG A C 1
ATOM 903 O O . ARG A 1 113 ? 14.707 -3.116 -11.296 1.00 93.75 113 ARG A O 1
ATOM 910 N N . TRP A 1 114 ? 12.825 -3.426 -10.116 1.00 92.88 114 TRP A N 1
ATOM 911 C CA . TRP A 1 114 ? 13.318 -2.913 -8.832 1.00 92.88 114 TRP A CA 1
ATOM 912 C C . TRP A 1 114 ? 13.853 -4.008 -7.903 1.00 92.88 114 TRP A C 1
ATOM 914 O O . TRP A 1 114 ? 14.219 -3.746 -6.754 1.00 92.88 114 TRP A O 1
ATOM 924 N N . SER A 1 115 ? 13.924 -5.245 -8.395 1.00 89.81 115 SER A N 1
ATOM 925 C CA . SER A 1 115 ? 14.292 -6.419 -7.617 1.00 89.81 115 SER A CA 1
ATOM 926 C C . SER A 1 115 ? 15.351 -7.245 -8.331 1.00 89.81 115 SER A C 1
ATOM 928 O O . SER A 1 115 ? 15.301 -7.464 -9.531 1.00 89.81 115 SER A O 1
ATOM 930 N N . LYS A 1 116 ? 16.299 -7.785 -7.562 1.00 87.69 116 LYS A N 1
ATOM 931 C CA . LYS A 1 116 ? 17.242 -8.794 -8.072 1.00 87.69 116 LYS A CA 1
ATOM 932 C C . LYS A 1 116 ? 16.598 -10.173 -8.232 1.00 87.69 116 LYS A C 1
ATOM 934 O O . LYS A 1 116 ? 17.149 -11.030 -8.910 1.00 87.69 116 LYS A O 1
ATOM 939 N N . ASN A 1 117 ? 15.477 -10.395 -7.550 1.00 86.38 117 ASN A N 1
ATOM 940 C CA . ASN A 1 117 ? 14.732 -11.643 -7.591 1.00 86.38 117 ASN A CA 1
ATOM 941 C C . ASN A 1 117 ? 13.588 -11.519 -8.588 1.00 86.38 117 ASN A C 1
ATOM 943 O O . ASN A 1 117 ? 12.872 -10.516 -8.569 1.00 86.38 117 ASN A O 1
ATOM 947 N N . GLU A 1 118 ? 13.379 -12.572 -9.367 1.00 91.81 118 GLU A N 1
ATOM 948 C CA . GLU A 1 118 ? 12.219 -12.703 -10.236 1.00 91.81 118 GLU A CA 1
ATOM 949 C C . GLU A 1 118 ? 10.995 -13.121 -9.414 1.00 91.81 118 GLU A C 1
ATOM 951 O O . GLU A 1 118 ? 10.926 -14.213 -8.841 1.00 91.81 118 GLU A O 1
ATOM 956 N N . TYR A 1 119 ? 10.023 -12.221 -9.322 1.00 92.62 119 TYR A N 1
ATOM 957 C CA . TYR A 1 119 ? 8.735 -12.486 -8.707 1.00 92.62 119 TYR A CA 1
ATOM 958 C C . TYR A 1 119 ? 7.751 -13.039 -9.729 1.00 92.62 119 TYR A C 1
ATOM 960 O O . TYR A 1 119 ? 7.762 -12.661 -10.895 1.00 92.62 119 TYR A O 1
ATOM 968 N N . THR A 1 120 ? 6.860 -13.910 -9.257 1.00 93.19 120 THR A N 1
ATOM 969 C CA . THR A 1 120 ? 5.790 -14.532 -10.058 1.00 93.19 120 THR A CA 1
ATOM 970 C C . THR A 1 120 ? 4.396 -14.302 -9.472 1.00 93.19 120 THR A C 1
ATOM 972 O O . THR A 1 120 ? 3.401 -14.720 -10.057 1.00 93.19 120 THR A O 1
ATOM 975 N N . ARG A 1 121 ? 4.303 -13.670 -8.294 1.00 93.88 121 ARG A N 1
ATOM 976 C CA . ARG A 1 121 ? 3.055 -13.459 -7.542 1.00 93.88 121 ARG A CA 1
ATOM 977 C C . ARG A 1 121 ? 3.039 -12.075 -6.917 1.00 93.88 121 ARG A C 1
ATOM 979 O O . ARG A 1 121 ? 4.080 -11.616 -6.452 1.00 93.88 121 ARG A O 1
ATOM 986 N N . LEU A 1 122 ? 1.862 -11.454 -6.825 1.00 95.81 122 LEU A N 1
ATOM 987 C CA . LEU A 1 122 ? 1.732 -10.127 -6.212 1.00 95.81 122 LEU A CA 1
ATOM 988 C C . LEU A 1 122 ? 1.776 -10.133 -4.677 1.00 95.81 122 LEU A C 1
ATOM 990 O O . LEU A 1 122 ? 1.904 -9.092 -4.045 1.00 95.81 122 LEU A O 1
ATOM 994 N N . THR A 1 123 ? 1.716 -11.307 -4.056 1.00 95.44 123 THR A N 1
ATOM 995 C CA . THR A 1 123 ? 1.694 -11.480 -2.596 1.00 95.44 123 THR A CA 1
ATOM 996 C C . THR A 1 123 ? 3.089 -11.430 -1.952 1.00 95.44 123 THR A C 1
ATOM 998 O O . THR A 1 123 ? 3.269 -11.906 -0.826 1.00 95.44 123 THR A O 1
ATOM 1001 N N . VAL A 1 124 ? 4.108 -10.953 -2.672 1.00 94.06 124 VAL A N 1
ATOM 1002 C CA . VAL A 1 124 ? 5.504 -10.859 -2.207 1.00 94.06 124 VAL A CA 1
ATOM 1003 C C . VAL A 1 124 ? 5.759 -9.533 -1.490 1.00 94.06 124 VAL A C 1
ATOM 1005 O O . VAL A 1 124 ? 4.945 -8.624 -1.535 1.00 94.06 124 VAL A O 1
ATOM 1008 N N . ASN A 1 125 ? 6.885 -9.406 -0.781 1.00 93.88 125 ASN A N 1
ATOM 1009 C CA . ASN A 1 125 ? 7.195 -8.176 -0.045 1.00 93.88 125 ASN A CA 1
ATOM 1010 C C . ASN A 1 125 ? 7.835 -7.133 -0.969 1.00 93.88 125 ASN A C 1
ATOM 1012 O O . ASN A 1 125 ? 9.038 -6.894 -0.884 1.00 93.88 125 ASN A O 1
ATOM 1016 N N . HIS A 1 126 ? 7.045 -6.562 -1.877 1.00 95.00 126 HIS A N 1
ATOM 1017 C CA . HIS A 1 126 ? 7.496 -5.491 -2.757 1.00 95.00 126 HIS A CA 1
ATOM 1018 C C . HIS A 1 126 ? 6.384 -4.449 -2.966 1.00 95.00 126 HIS A C 1
ATOM 1020 O O . HIS A 1 126 ? 5.242 -4.836 -3.236 1.00 95.00 126 HIS A O 1
ATOM 1026 N N . PRO A 1 127 ? 6.677 -3.137 -2.885 1.00 95.31 127 PRO A N 1
ATOM 1027 C CA . PRO A 1 127 ? 5.664 -2.087 -3.013 1.00 95.31 127 PRO A CA 1
ATOM 1028 C C . PRO A 1 127 ? 4.899 -2.164 -4.342 1.00 95.31 127 PRO A C 1
ATOM 1030 O O . PRO A 1 127 ? 3.675 -2.176 -4.326 1.00 95.31 127 PRO A O 1
ATOM 1033 N N . PHE A 1 128 ? 5.584 -2.372 -5.473 1.00 96.56 128 PHE A N 1
ATOM 1034 C CA . PHE A 1 128 ? 4.938 -2.510 -6.797 1.00 96.56 128 PHE A CA 1
ATOM 1035 C C . PHE A 1 128 ? 4.202 -3.846 -7.002 1.00 96.56 128 PHE A C 1
ATOM 1037 O O . PHE A 1 128 ? 3.753 -4.148 -8.099 1.00 96.56 128 PHE A O 1
ATOM 1044 N N . THR A 1 129 ? 4.091 -4.666 -5.956 1.00 96.69 129 THR A N 1
ATOM 1045 C CA . THR A 1 129 ? 3.262 -5.878 -5.970 1.00 96.69 129 THR A CA 1
ATOM 1046 C C . THR A 1 129 ? 2.083 -5.751 -5.017 1.00 96.69 129 THR A C 1
ATOM 1048 O O . THR A 1 129 ? 0.938 -5.909 -5.434 1.00 96.69 129 THR A O 1
ATOM 1051 N N . LEU A 1 130 ? 2.343 -5.368 -3.763 1.00 97.00 130 LEU A N 1
ATOM 1052 C CA . LEU A 1 130 ? 1.315 -5.271 -2.732 1.00 97.00 130 LEU A CA 1
ATOM 1053 C C . LEU A 1 130 ? 0.375 -4.091 -2.943 1.00 97.00 130 LEU A C 1
ATOM 1055 O O . LEU A 1 130 ? -0.815 -4.244 -2.690 1.00 97.00 130 LEU A O 1
ATOM 1059 N N . LEU A 1 131 ? 0.878 -2.943 -3.409 1.00 97.62 131 LEU A N 1
ATOM 1060 C CA . LEU A 1 131 ? 0.023 -1.790 -3.682 1.00 97.62 131 LEU A CA 1
ATOM 1061 C C . LEU A 1 131 ? -0.973 -2.095 -4.813 1.00 97.62 131 LEU A C 1
ATOM 1063 O O . LEU A 1 131 ? -2.173 -1.984 -4.562 1.00 97.62 131 LEU A O 1
ATOM 1067 N N . PRO A 1 132 ? -0.550 -2.574 -6.000 1.00 97.00 132 PRO A N 1
ATOM 1068 C CA . PRO A 1 132 ? -1.500 -2.972 -7.036 1.00 97.00 132 PRO A CA 1
ATOM 1069 C C . PRO A 1 132 ? -2.453 -4.075 -6.575 1.00 97.00 132 PRO A C 1
ATOM 1071 O O . PRO A 1 132 ? -3.642 -4.011 -6.877 1.00 97.00 132 PRO A O 1
ATOM 1074 N N . LEU A 1 133 ? -1.982 -5.067 -5.812 1.00 97.06 133 LEU A N 1
ATOM 1075 C CA . LEU A 1 133 ? -2.865 -6.107 -5.278 1.00 97.06 133 LEU A CA 1
ATOM 1076 C C . LEU A 1 133 ? -3.908 -5.541 -4.308 1.00 97.06 133 LEU A C 1
ATOM 1078 O O . LEU A 1 133 ? -5.059 -5.967 -4.340 1.00 97.06 133 LEU A O 1
ATOM 1082 N N . ALA A 1 134 ? -3.537 -4.573 -3.467 1.00 97.31 134 ALA A N 1
ATOM 1083 C CA . ALA A 1 134 ? -4.478 -3.917 -2.569 1.00 97.31 134 ALA A CA 1
ATOM 1084 C C . ALA A 1 134 ? -5.555 -3.151 -3.346 1.00 97.31 134 ALA A C 1
ATOM 1086 O O . ALA A 1 134 ? -6.735 -3.305 -3.040 1.00 97.31 134 ALA A O 1
ATOM 1087 N N . LEU A 1 135 ? -5.165 -2.398 -4.382 1.00 96.94 135 LEU A N 1
ATOM 1088 C CA . LEU A 1 135 ? -6.102 -1.688 -5.261 1.00 96.94 135 LEU A CA 1
ATOM 1089 C C . LEU A 1 135 ? -7.076 -2.656 -5.943 1.00 96.94 135 LEU A C 1
ATOM 1091 O O . LEU A 1 135 ? -8.281 -2.423 -5.922 1.00 96.94 135 LEU A O 1
ATOM 1095 N N . TYR A 1 136 ? -6.571 -3.777 -6.464 1.00 95.81 136 TYR A N 1
ATOM 1096 C CA . TYR A 1 136 ? -7.398 -4.816 -7.078 1.00 95.81 136 TYR A CA 1
ATOM 1097 C C . TYR A 1 136 ? -8.382 -5.439 -6.084 1.00 95.81 136 TYR A C 1
ATOM 1099 O O . TYR A 1 136 ? -9.566 -5.575 -6.388 1.00 95.81 136 TYR A O 1
ATOM 1107 N N . CYS A 1 137 ? -7.917 -5.782 -4.878 1.00 95.44 137 CYS A N 1
ATOM 1108 C CA . CYS A 1 137 ? -8.775 -6.316 -3.821 1.00 95.44 137 CYS A CA 1
ATOM 1109 C C . CYS A 1 137 ? -9.891 -5.334 -3.448 1.00 95.44 137 CYS A C 1
ATOM 1111 O O . CYS A 1 137 ? -11.030 -5.760 -3.315 1.00 95.44 137 CYS A O 1
ATOM 1113 N N . VAL A 1 138 ? -9.583 -4.042 -3.292 1.00 95.75 138 VAL A N 1
ATOM 1114 C CA . VAL A 1 138 ? -10.587 -3.016 -2.959 1.00 95.75 138 VAL A CA 1
ATOM 1115 C C . VAL A 1 138 ? -11.571 -2.802 -4.109 1.00 95.75 138 VAL A C 1
ATOM 1117 O O . VAL A 1 138 ? -12.760 -2.658 -3.857 1.00 95.75 138 VAL A O 1
ATOM 1120 N N . HIS A 1 139 ? -11.097 -2.806 -5.357 1.00 94.31 139 HIS A N 1
ATOM 1121 C CA . HIS A 1 139 ? -11.941 -2.601 -6.535 1.00 94.31 139 HIS A CA 1
ATOM 1122 C C . HIS A 1 139 ? -12.905 -3.772 -6.786 1.00 94.31 139 HIS A C 1
ATOM 1124 O O . HIS A 1 139 ? -14.075 -3.556 -7.084 1.00 94.31 139 HIS A O 1
ATOM 1130 N N . THR A 1 140 ? -12.425 -5.012 -6.656 1.00 92.75 140 THR A N 1
ATOM 1131 C CA . THR A 1 140 ? -13.205 -6.223 -6.985 1.00 92.75 140 THR A CA 1
ATOM 1132 C C . THR A 1 140 ? -13.920 -6.847 -5.787 1.00 92.75 140 THR A C 1
ATOM 1134 O O . THR A 1 140 ? -14.830 -7.660 -5.954 1.00 92.75 140 THR A O 1
ATOM 1137 N N . GLY A 1 141 ? -13.494 -6.521 -4.567 1.00 90.19 141 GLY A N 1
ATOM 1138 C CA . GLY A 1 141 ? -13.995 -7.139 -3.349 1.00 90.19 141 GLY A CA 1
ATOM 1139 C C . GLY A 1 141 ? -15.345 -6.586 -2.901 1.00 90.19 141 GLY A C 1
ATOM 1140 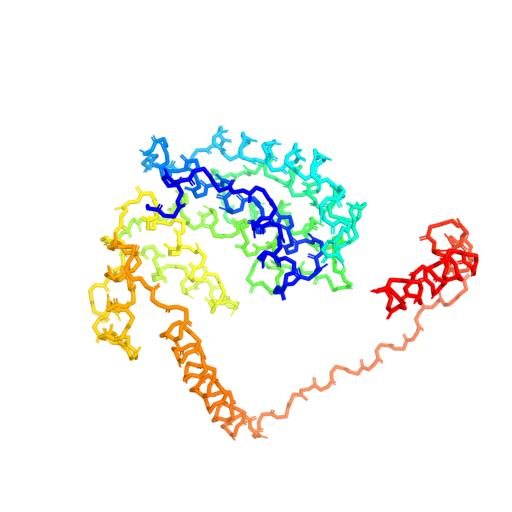O O . GLY A 1 141 ? -15.650 -5.407 -3.047 1.00 90.19 141 GLY A O 1
ATOM 1141 N N . GLN A 1 142 ? -16.148 -7.445 -2.277 1.00 90.44 142 GLN A N 1
ATOM 1142 C CA . GLN A 1 142 ? -17.377 -7.029 -1.606 1.00 90.44 142 GLN A CA 1
ATOM 1143 C C . GLN A 1 142 ? -17.047 -6.403 -0.251 1.00 90.44 142 GLN A C 1
ATOM 1145 O O . GLN A 1 142 ? -16.273 -6.980 0.513 1.00 90.44 142 GLN A O 1
ATOM 1150 N N . LYS A 1 143 ? -17.669 -5.259 0.068 1.00 89.88 143 LYS A N 1
ATOM 1151 C CA . LYS A 1 143 ? -17.412 -4.470 1.287 1.00 89.88 143 LYS A CA 1
ATOM 1152 C C . LYS A 1 143 ? -17.328 -5.331 2.556 1.00 89.88 143 LYS A C 1
ATOM 1154 O O . LYS A 1 143 ? -16.344 -5.236 3.285 1.00 89.88 143 LYS A O 1
ATOM 1159 N N . ASP A 1 144 ? -18.316 -6.195 2.780 1.00 88.38 144 ASP A N 1
ATOM 1160 C CA . ASP A 1 144 ? -18.466 -6.940 4.039 1.00 88.38 144 ASP A CA 1
ATOM 1161 C C . ASP A 1 144 ? -17.460 -8.091 4.200 1.00 88.38 144 ASP A C 1
ATOM 1163 O O . ASP A 1 144 ? -17.117 -8.479 5.317 1.00 88.38 144 ASP A O 1
ATOM 1167 N N . SER A 1 145 ? -16.955 -8.639 3.091 1.00 90.75 145 SER A N 1
ATOM 1168 C CA . SER A 1 145 ? -16.000 -9.754 3.099 1.00 90.75 145 SER A CA 1
ATOM 1169 C C . SER A 1 145 ? -14.581 -9.337 2.708 1.00 90.75 145 SER A C 1
ATOM 1171 O O . SER A 1 145 ? -13.682 -10.177 2.700 1.00 90.75 145 SER A O 1
ATOM 1173 N N . LEU A 1 146 ? -14.358 -8.059 2.387 1.00 93.81 146 LEU A N 1
ATOM 1174 C CA . LEU A 1 146 ? -13.137 -7.551 1.761 1.00 93.81 146 LEU A CA 1
ATOM 1175 C C . LEU A 1 146 ? -11.866 -7.929 2.531 1.00 93.81 146 LEU A C 1
ATOM 1177 O O . LEU A 1 146 ? -10.914 -8.447 1.945 1.00 93.81 146 LEU A O 1
ATOM 1181 N N . LEU A 1 147 ? -11.852 -7.706 3.849 1.00 92.88 147 LEU A N 1
ATOM 1182 C CA . LEU A 1 147 ? -10.677 -7.992 4.676 1.00 92.88 147 LEU A CA 1
ATOM 1183 C C . LEU A 1 147 ? -10.381 -9.492 4.761 1.00 92.88 147 LEU A C 1
ATOM 1185 O O . LEU A 1 147 ? -9.218 -9.891 4.688 1.00 92.88 147 LEU A O 1
ATOM 1189 N N . TYR A 1 148 ? -11.417 -10.328 4.860 1.00 92.44 148 TYR A N 1
ATOM 1190 C CA . TYR A 1 148 ? -11.258 -11.782 4.859 1.00 92.44 148 TYR A CA 1
ATOM 1191 C C . TYR A 1 148 ? -10.754 -12.279 3.499 1.00 92.44 148 TYR A C 1
ATOM 1193 O O . TYR A 1 148 ? -9.790 -13.044 3.446 1.00 92.44 148 TYR A O 1
ATOM 1201 N N . SER A 1 149 ? -11.313 -11.774 2.396 1.00 91.94 149 SER A N 1
ATOM 1202 C CA . SER A 1 149 ? -10.843 -12.079 1.040 1.00 91.94 149 SER A CA 1
ATOM 1203 C C . SER A 1 149 ? -9.378 -11.679 0.833 1.00 91.94 149 SER A C 1
ATOM 1205 O O . SER A 1 149 ? -8.614 -12.439 0.237 1.00 91.94 149 SER A O 1
ATOM 1207 N N . ALA A 1 150 ? -8.950 -10.531 1.371 1.00 93.38 150 ALA A N 1
ATOM 1208 C CA . ALA A 1 150 ? -7.554 -10.094 1.317 1.00 93.38 150 ALA A CA 1
ATOM 1209 C C . ALA A 1 150 ? -6.617 -11.025 2.109 1.00 93.38 150 ALA A C 1
ATOM 1211 O O . ALA A 1 150 ? -5.524 -11.341 1.637 1.00 93.38 150 ALA A O 1
ATOM 1212 N N . ILE A 1 151 ? -7.046 -11.519 3.276 1.00 92.50 151 ILE A N 1
ATOM 1213 C CA . ILE A 1 151 ? -6.288 -12.509 4.063 1.00 92.50 151 ILE A CA 1
ATOM 1214 C C . ILE A 1 151 ? -6.141 -13.824 3.284 1.00 92.50 151 ILE A C 1
ATOM 1216 O O . ILE A 1 151 ? -5.058 -14.414 3.261 1.00 92.50 151 ILE A O 1
ATOM 1220 N N . HIS A 1 152 ? -7.192 -14.266 2.591 1.00 92.94 152 HIS A N 1
ATOM 1221 C CA . HIS A 1 152 ? -7.159 -15.502 1.807 1.00 92.94 152 HIS A CA 1
ATOM 1222 C C . HIS A 1 152 ? -6.212 -15.456 0.596 1.00 92.94 152 HIS A C 1
ATOM 1224 O O . HIS A 1 152 ? -5.847 -16.517 0.091 1.00 92.94 152 HIS A O 1
ATOM 1230 N N . LYS A 1 153 ? -5.725 -14.276 0.176 1.00 91.88 153 LYS A N 1
ATOM 1231 C CA . LYS A 1 153 ? -4.665 -14.169 -0.847 1.00 91.88 153 LYS A CA 1
ATOM 1232 C C . LYS A 1 153 ? -3.344 -14.811 -0.405 1.00 91.88 153 LYS A C 1
ATOM 1234 O O . LYS A 1 153 ? -2.565 -15.255 -1.247 1.00 91.88 153 LYS A O 1
ATOM 1239 N N . GLY A 1 154 ? -3.082 -14.892 0.901 1.00 91.00 154 GLY A N 1
ATOM 1240 C CA . GLY A 1 154 ? -1.850 -15.472 1.434 1.00 91.00 154 GLY A CA 1
ATOM 1241 C C . GLY A 1 154 ? -0.590 -14.642 1.135 1.00 91.00 154 GLY A C 1
ATOM 1242 O O . GLY A 1 154 ? -0.641 -13.470 0.764 1.00 91.00 154 GLY A O 1
ATOM 1243 N N . GLY A 1 155 ? 0.586 -15.234 1.363 1.00 91.81 155 GLY A N 1
ATOM 1244 C CA . GLY A 1 155 ? 1.872 -14.543 1.223 1.00 91.81 155 GLY A CA 1
ATOM 1245 C C . GLY A 1 155 ? 2.090 -13.469 2.296 1.00 91.81 155 GLY A C 1
ATOM 1246 O O . GLY A 1 155 ? 2.112 -13.776 3.487 1.00 91.81 155 GLY A O 1
ATOM 1247 N N . LYS A 1 156 ? 2.308 -12.211 1.896 1.00 92.88 156 LYS A N 1
ATOM 1248 C CA . LYS A 1 156 ? 2.592 -11.080 2.802 1.00 92.88 156 LYS A CA 1
ATOM 1249 C C . LYS A 1 156 ? 1.324 -10.370 3.291 1.00 92.88 156 LYS A C 1
ATOM 1251 O O . LYS A 1 156 ? 1.221 -9.146 3.243 1.00 92.88 156 LYS A O 1
ATOM 1256 N N . ILE A 1 157 ? 0.389 -11.148 3.834 1.00 93.19 157 ILE A N 1
ATOM 1257 C CA . ILE A 1 157 ? -0.899 -10.659 4.360 1.00 93.19 157 ILE A CA 1
ATOM 1258 C C . ILE A 1 157 ? -0.747 -9.632 5.485 1.00 93.19 157 ILE A C 1
ATOM 1260 O O . ILE A 1 157 ? -1.551 -8.716 5.591 1.00 93.19 157 ILE A O 1
ATOM 1264 N N . SER A 1 158 ? 0.331 -9.715 6.272 1.00 90.31 158 SER A N 1
ATOM 1265 C CA . SER A 1 158 ? 0.619 -8.753 7.343 1.00 90.31 158 SER A CA 1
ATOM 1266 C C . SER A 1 158 ? 0.852 -7.328 6.833 1.00 90.31 158 SER A C 1
ATOM 1268 O O . SER A 1 158 ? 0.796 -6.394 7.619 1.00 90.31 158 SER A O 1
ATOM 1270 N N . LEU A 1 159 ? 1.143 -7.162 5.538 1.00 93.38 159 LEU A N 1
ATOM 1271 C CA . LEU A 1 159 ? 1.300 -5.863 4.879 1.00 93.38 159 LEU A CA 1
ATOM 1272 C C . LEU A 1 159 ? 0.124 -5.564 3.944 1.00 93.38 159 LEU A C 1
ATOM 1274 O O . LEU A 1 159 ? -0.345 -4.431 3.892 1.00 93.38 159 LEU A O 1
ATOM 1278 N N . LEU A 1 160 ? -0.379 -6.584 3.239 1.00 95.81 160 LEU A N 1
ATOM 1279 C CA . LEU A 1 160 ? -1.513 -6.438 2.330 1.00 95.81 160 LEU A CA 1
ATOM 1280 C C . LEU A 1 160 ? -2.800 -6.053 3.066 1.00 95.81 160 LEU A C 1
ATOM 1282 O O . LEU A 1 160 ? -3.464 -5.102 2.668 1.00 95.81 160 LEU A O 1
ATOM 1286 N N . THR A 1 161 ? -3.162 -6.774 4.131 1.00 94.44 161 THR A N 1
ATOM 1287 C CA . THR A 1 161 ? -4.447 -6.579 4.816 1.00 94.44 161 THR A CA 1
ATOM 1288 C C . THR A 1 161 ? -4.564 -5.189 5.447 1.00 94.44 161 THR A C 1
ATOM 1290 O O . THR A 1 161 ? -5.596 -4.555 5.228 1.00 94.44 161 THR A O 1
ATOM 1293 N N . PRO A 1 162 ? -3.544 -4.648 6.149 1.00 93.88 162 PRO A N 1
ATOM 1294 C CA . PRO A 1 162 ? -3.593 -3.265 6.621 1.00 93.88 162 PRO A CA 1
ATOM 1295 C C . PRO A 1 162 ? -3.707 -2.242 5.490 1.00 93.88 162 PRO A C 1
ATOM 1297 O O . PRO A 1 162 ? -4.430 -1.264 5.641 1.00 93.88 162 PRO A O 1
ATOM 1300 N N . LEU A 1 163 ? -3.045 -2.468 4.348 1.00 95.94 163 LEU A N 1
ATOM 1301 C CA . LEU A 1 163 ? -3.129 -1.562 3.200 1.00 95.94 163 LEU A CA 1
ATOM 1302 C C . LEU A 1 163 ? -4.529 -1.570 2.566 1.00 95.94 163 LEU A C 1
ATOM 1304 O O . LEU A 1 163 ? -5.082 -0.510 2.285 1.00 95.94 163 LEU A O 1
ATOM 1308 N N . VAL A 1 164 ? -5.129 -2.754 2.401 1.00 96.69 164 VAL A N 1
ATOM 1309 C CA . VAL A 1 164 ? -6.523 -2.898 1.952 1.00 96.69 164 VAL A CA 1
ATOM 1310 C C . VAL A 1 164 ? -7.474 -2.228 2.942 1.00 96.69 164 VAL A C 1
ATOM 1312 O O . VAL A 1 164 ? -8.332 -1.456 2.527 1.00 96.69 164 VAL A O 1
ATOM 1315 N N . ALA A 1 165 ? -7.302 -2.469 4.246 1.00 95.00 165 ALA A N 1
ATOM 1316 C CA . ALA A 1 165 ? -8.128 -1.856 5.283 1.00 95.00 165 ALA A CA 1
ATOM 1317 C C . ALA A 1 165 ? -8.015 -0.327 5.278 1.00 95.00 165 ALA A C 1
ATOM 1319 O O . ALA A 1 165 ? -9.030 0.355 5.375 1.00 95.00 165 ALA A O 1
ATOM 1320 N N . LEU A 1 166 ? -6.806 0.215 5.122 1.00 94.75 166 LEU A N 1
ATOM 1321 C CA . LEU A 1 166 ? -6.556 1.654 5.061 1.00 94.75 166 LEU A CA 1
ATOM 1322 C C . LEU A 1 166 ? -7.315 2.318 3.904 1.00 94.75 166 LEU A C 1
ATOM 1324 O O . LEU A 1 166 ? -8.014 3.305 4.109 1.00 94.75 166 LEU A O 1
ATOM 1328 N N . ILE A 1 167 ? -7.218 1.752 2.701 1.00 95.94 167 ILE A N 1
ATOM 1329 C CA . ILE A 1 167 ? -7.899 2.288 1.515 1.00 95.94 167 ILE A CA 1
ATOM 1330 C C . ILE A 1 167 ? -9.420 2.104 1.636 1.00 95.94 167 ILE A C 1
ATOM 1332 O O . ILE A 1 167 ? -10.186 3.030 1.382 1.00 95.94 167 ILE A O 1
ATOM 1336 N N . ALA A 1 168 ? -9.874 0.928 2.068 1.00 95.00 168 ALA A N 1
ATOM 1337 C CA . ALA A 1 168 ? -11.298 0.627 2.165 1.00 95.00 168 ALA A CA 1
ATOM 1338 C C . ALA A 1 168 ? -12.007 1.448 3.250 1.00 95.00 168 ALA A C 1
ATOM 1340 O O . ALA A 1 168 ? -13.127 1.904 3.040 1.00 95.00 168 ALA A O 1
ATOM 1341 N N . THR A 1 169 ? -11.355 1.678 4.392 1.00 93.25 169 THR A N 1
ATOM 1342 C CA . THR A 1 169 ? -11.904 2.549 5.442 1.00 93.25 169 THR A CA 1
ATOM 1343 C C . THR A 1 169 ? -11.965 4.009 5.017 1.00 93.25 169 THR A C 1
ATOM 1345 O O . THR A 1 169 ? -12.874 4.716 5.447 1.00 93.25 169 THR A O 1
ATOM 1348 N N . ALA A 1 170 ? -11.057 4.459 4.145 1.00 92.81 170 ALA A N 1
ATOM 1349 C CA . ALA A 1 170 ? -11.145 5.788 3.552 1.00 92.81 170 ALA A CA 1
ATOM 1350 C C . ALA A 1 170 ? -12.369 5.930 2.626 1.00 92.81 170 ALA A C 1
ATOM 1352 O O . ALA A 1 170 ? -13.016 6.971 2.656 1.00 92.81 170 ALA A O 1
ATOM 1353 N N . LEU A 1 171 ? -12.706 4.891 1.851 1.00 92.88 171 LEU A N 1
ATOM 1354 C CA . LEU A 1 171 ? -13.841 4.892 0.910 1.00 92.88 171 LEU A CA 1
ATOM 1355 C C . LEU A 1 171 ? -15.198 4.703 1.594 1.00 92.88 171 LEU A C 1
ATOM 1357 O O . LEU A 1 171 ? -16.165 5.400 1.308 1.00 92.88 171 LEU A O 1
ATOM 1361 N N . TYR A 1 172 ? -15.287 3.713 2.477 1.00 91.75 172 TYR A N 1
ATOM 1362 C CA . TYR A 1 172 ? -16.565 3.212 2.989 1.00 91.75 172 TYR A CA 1
ATOM 1363 C C . TYR A 1 172 ? -16.776 3.500 4.478 1.00 91.75 172 TYR A C 1
ATOM 1365 O O . TYR A 1 172 ? -17.802 3.102 5.037 1.00 91.75 172 TYR A O 1
ATOM 1373 N N . GLY A 1 173 ? -15.803 4.140 5.130 1.00 88.50 173 GLY A N 1
ATOM 1374 C CA . GLY A 1 173 ? -15.801 4.388 6.565 1.00 88.50 173 GLY A CA 1
ATOM 1375 C C . GLY A 1 173 ? -15.374 3.181 7.404 1.00 88.50 173 GLY A C 1
ATOM 1376 O O . GLY A 1 173 ? -14.953 2.133 6.912 1.00 88.50 173 GLY A O 1
ATOM 1377 N N . TYR A 1 174 ? -15.487 3.341 8.721 1.00 85.50 174 TYR A N 1
ATOM 1378 C CA . TYR A 1 174 ? -15.046 2.353 9.709 1.00 85.50 174 TYR A CA 1
ATOM 1379 C C . TYR A 1 174 ? -15.808 1.018 9.641 1.00 85.50 174 TYR A C 1
ATOM 1381 O O . TYR A 1 174 ? -15.268 -0.013 10.037 1.00 85.50 174 TYR A O 1
ATOM 1389 N N . ASP A 1 175 ? -17.023 1.017 9.089 1.00 85.75 175 ASP A N 1
ATOM 1390 C CA . ASP A 1 175 ? -17.910 -0.153 9.044 1.00 85.75 175 ASP A CA 1
ATOM 1391 C C . ASP A 1 175 ? -17.358 -1.327 8.222 1.00 85.75 175 ASP A C 1
ATOM 1393 O O . ASP A 1 175 ? -17.856 -2.443 8.336 1.00 85.75 175 ASP A O 1
ATOM 1397 N N . VAL A 1 176 ? -16.322 -1.098 7.408 1.00 89.81 176 VAL A N 1
ATOM 1398 C CA . VAL A 1 176 ? -15.610 -2.167 6.685 1.00 89.81 176 VAL A CA 1
ATOM 1399 C C . VAL A 1 176 ? -14.898 -3.118 7.635 1.00 89.81 176 VAL A C 1
ATOM 1401 O O . VAL A 1 176 ? -14.684 -4.277 7.290 1.00 89.81 176 VAL A O 1
ATOM 1404 N N . ILE A 1 177 ? -14.477 -2.639 8.808 1.00 89.06 177 ILE A N 1
ATOM 1405 C CA . ILE A 1 177 ? -13.764 -3.469 9.771 1.00 89.06 177 ILE A CA 1
ATOM 1406 C C . ILE A 1 177 ? -14.798 -4.251 10.593 1.00 89.06 177 ILE A C 1
ATOM 1408 O O . ILE A 1 177 ? -15.569 -3.646 11.344 1.00 89.06 177 ILE A O 1
ATOM 1412 N N . PRO A 1 178 ? -14.802 -5.594 10.523 1.00 87.38 178 PRO A N 1
ATOM 1413 C CA . PRO A 1 178 ? -15.708 -6.413 11.314 1.00 87.38 178 PRO A CA 1
ATOM 1414 C C . PRO A 1 178 ? -15.547 -6.159 12.821 1.00 87.38 178 PRO A C 1
ATOM 1416 O O . PRO A 1 178 ? -14.434 -6.173 13.357 1.00 87.38 178 PRO A O 1
ATOM 1419 N N . LYS A 1 179 ? -16.668 -5.956 13.529 1.00 86.75 179 LYS A N 1
ATOM 1420 C CA . LYS A 1 179 ? -16.687 -5.627 14.971 1.00 86.75 179 LYS A CA 1
ATOM 1421 C C . LYS A 1 179 ? -15.964 -6.663 15.832 1.00 86.75 179 LYS A C 1
ATOM 1423 O O . LYS A 1 179 ? -15.220 -6.297 16.735 1.00 86.75 179 LYS A O 1
ATOM 1428 N N . ASN A 1 180 ? -16.113 -7.943 15.500 1.00 87.44 180 ASN A N 1
ATOM 1429 C CA . ASN A 1 180 ? -15.402 -9.035 16.162 1.00 87.44 180 ASN A CA 1
ATOM 1430 C C . ASN A 1 180 ? -13.877 -8.869 16.084 1.00 87.44 180 ASN A C 1
ATOM 1432 O O . ASN A 1 180 ? -13.198 -9.139 17.069 1.00 87.44 180 ASN A O 1
ATOM 1436 N N . LEU A 1 181 ? -13.332 -8.388 14.958 1.00 85.75 181 LEU A N 1
ATOM 1437 C CA . LEU A 1 181 ? -11.893 -8.142 14.847 1.00 85.75 181 LEU A CA 1
ATOM 1438 C C . LEU A 1 181 ? -11.468 -6.990 15.755 1.00 85.75 181 LEU A C 1
ATOM 1440 O O . LEU A 1 181 ? -10.515 -7.151 16.512 1.00 85.75 181 LEU A O 1
ATOM 1444 N N . ILE A 1 182 ? -12.217 -5.884 15.748 1.00 85.31 182 ILE A N 1
ATOM 1445 C CA . ILE A 1 182 ? -11.983 -4.723 16.623 1.00 85.31 182 ILE A CA 1
ATOM 1446 C C . ILE A 1 182 ? -11.966 -5.133 18.097 1.00 85.31 182 ILE A C 1
ATOM 1448 O O . ILE A 1 182 ? -11.110 -4.678 18.854 1.00 85.31 182 ILE A O 1
ATOM 1452 N N . ASP A 1 183 ? -12.903 -5.982 18.512 1.00 86.38 183 ASP A N 1
ATOM 1453 C CA . ASP A 1 183 ? -13.030 -6.426 19.901 1.00 86.38 183 ASP A CA 1
ATOM 1454 C C . ASP A 1 183 ? -11.852 -7.289 20.361 1.00 86.38 183 ASP A C 1
ATOM 1456 O O . ASP A 1 183 ? -11.498 -7.261 21.539 1.00 86.38 183 ASP A O 1
ATOM 1460 N N . THR A 1 184 ? -11.205 -7.990 19.430 1.00 86.88 184 THR A N 1
ATOM 1461 C CA . THR A 1 184 ? -10.033 -8.837 19.699 1.00 86.88 184 THR A CA 1
ATOM 1462 C C . THR A 1 184 ? -8.690 -8.112 19.593 1.00 86.88 184 THR A C 1
ATOM 1464 O O . THR A 1 184 ? -7.654 -8.718 19.864 1.00 86.88 184 THR A O 1
ATOM 1467 N N . VAL A 1 185 ? -8.674 -6.826 19.219 1.00 85.44 185 VAL A N 1
ATOM 1468 C CA . VAL A 1 185 ? -7.428 -6.055 19.092 1.00 85.44 185 VAL A CA 1
ATOM 1469 C C . VAL A 1 185 ? -6.741 -5.918 20.454 1.00 85.44 185 VAL A C 1
ATOM 1471 O O . VAL A 1 185 ? -7.298 -5.378 21.416 1.00 85.44 185 VAL A O 1
ATOM 1474 N N . VAL A 1 186 ? -5.487 -6.363 20.528 1.00 83.88 186 VAL A N 1
ATOM 1475 C CA . VAL A 1 186 ? -4.622 -6.129 21.690 1.00 83.88 186 VAL A CA 1
ATOM 1476 C C . VAL A 1 186 ? -4.444 -4.620 21.879 1.00 83.88 186 VAL A C 1
ATOM 1478 O O . VAL A 1 186 ? -4.303 -3.876 20.916 1.00 83.88 186 VAL A O 1
ATOM 1481 N N . ASN A 1 187 ? -4.507 -4.142 23.124 1.00 84.12 187 ASN A N 1
ATOM 1482 C CA . ASN A 1 187 ? -4.466 -2.711 23.455 1.00 84.12 187 ASN A CA 1
ATOM 1483 C C . ASN A 1 187 ? -5.602 -1.859 22.846 1.00 84.12 187 ASN A C 1
ATOM 1485 O O . ASN A 1 187 ? -5.481 -0.631 22.812 1.00 84.12 187 ASN A O 1
ATOM 1489 N N . LYS A 1 188 ? -6.749 -2.458 22.468 1.00 87.50 188 LYS A N 1
ATOM 1490 C CA . LYS A 1 188 ? -7.934 -1.756 21.921 1.00 87.50 188 LYS A CA 1
ATOM 1491 C C . LYS A 1 188 ? -8.248 -0.435 22.630 1.00 87.50 188 LYS A C 1
ATOM 1493 O O . LYS A 1 188 ? -8.398 0.590 21.975 1.00 87.50 188 LYS A O 1
ATOM 1498 N N . LYS A 1 189 ? -8.341 -0.436 23.968 1.00 87.50 189 LYS A N 1
ATOM 1499 C CA . LYS A 1 189 ? -8.671 0.775 24.748 1.00 87.50 189 LYS A CA 1
ATOM 1500 C C . LYS A 1 189 ? -7.663 1.905 24.516 1.00 87.50 189 LYS A C 1
ATOM 1502 O O . LYS A 1 189 ? -8.073 3.049 24.351 1.00 87.50 189 LYS A O 1
ATOM 1507 N N . ARG A 1 190 ? -6.366 1.581 24.472 1.00 85.81 190 ARG A N 1
ATOM 1508 C CA . ARG A 1 190 ? -5.285 2.556 24.277 1.00 85.81 190 ARG A CA 1
ATOM 1509 C C . ARG A 1 190 ? -5.284 3.096 22.846 1.00 85.81 190 ARG A C 1
ATOM 1511 O O . ARG A 1 190 ? -5.152 4.299 22.661 1.00 85.81 190 ARG A O 1
ATOM 1518 N N . ILE A 1 191 ? -5.516 2.233 21.855 1.00 86.25 191 ILE A N 1
ATOM 1519 C CA . ILE A 1 191 ? -5.646 2.635 20.445 1.00 86.25 191 ILE A CA 1
ATOM 1520 C C . ILE A 1 191 ? -6.860 3.553 20.253 1.00 86.25 191 ILE A C 1
ATOM 1522 O O . ILE A 1 191 ? -6.736 4.616 19.653 1.00 86.25 191 ILE A O 1
ATOM 1526 N N . LEU A 1 192 ? -8.024 3.198 20.806 1.00 86.25 192 LEU A N 1
ATOM 1527 C CA . LEU A 1 192 ? -9.224 4.039 20.719 1.00 86.25 192 LEU A CA 1
ATOM 1528 C C . LEU A 1 192 ? -9.038 5.385 21.430 1.00 86.25 192 LEU A C 1
ATOM 1530 O O . LEU A 1 192 ? -9.468 6.411 20.909 1.00 86.25 192 LEU A O 1
ATOM 1534 N N . GLN A 1 193 ? -8.361 5.401 22.581 1.00 87.06 193 GLN A N 1
ATOM 1535 C CA . GLN A 1 193 ? -8.010 6.645 23.266 1.00 87.06 193 GLN A CA 1
ATOM 1536 C C . GLN A 1 193 ? -7.077 7.511 22.411 1.00 87.06 193 GLN A C 1
ATOM 1538 O O . GLN A 1 193 ? -7.300 8.713 22.297 1.00 87.06 193 GLN A O 1
ATOM 1543 N N . LEU A 1 194 ? -6.066 6.910 21.777 1.00 85.75 194 LEU A N 1
ATOM 1544 C CA . LEU A 1 194 ? -5.163 7.610 20.867 1.00 85.75 194 LEU A CA 1
ATOM 1545 C C . LEU A 1 194 ? -5.929 8.237 19.692 1.00 85.75 194 LEU A C 1
ATOM 1547 O O . LEU A 1 194 ? -5.722 9.409 19.386 1.00 85.75 194 LEU A O 1
ATOM 1551 N N . LEU A 1 195 ? -6.845 7.487 19.073 1.00 84.56 195 LEU A N 1
ATOM 1552 C CA . LEU A 1 195 ? -7.695 7.990 17.990 1.00 84.56 195 LEU A CA 1
ATOM 1553 C C . LEU A 1 195 ? -8.586 9.152 18.451 1.00 84.56 195 LEU A C 1
ATOM 1555 O O . LEU A 1 195 ? -8.692 10.149 17.740 1.00 84.56 195 LEU A O 1
ATOM 1559 N N . ALA A 1 196 ? -9.166 9.063 19.651 1.00 85.81 196 ALA A N 1
ATOM 1560 C CA . ALA A 1 196 ? -9.962 10.143 20.229 1.00 85.81 196 ALA A CA 1
ATOM 1561 C C . ALA A 1 196 ? -9.123 11.409 20.482 1.00 85.81 196 ALA A C 1
ATOM 1563 O O . ALA A 1 196 ? -9.554 12.503 20.128 1.00 85.81 196 ALA A O 1
ATOM 1564 N N . LEU A 1 197 ? -7.903 11.266 21.018 1.00 85.88 197 LEU A N 1
ATOM 1565 C CA . LEU A 1 197 ? -6.975 12.385 21.241 1.00 85.88 197 LEU A CA 1
ATOM 1566 C C . LEU A 1 197 ? -6.513 13.039 19.932 1.00 85.88 197 LEU A C 1
ATOM 1568 O O . LEU A 1 197 ? -6.373 14.261 19.862 1.00 85.88 197 LEU A O 1
ATOM 1572 N N . LEU A 1 198 ? -6.282 12.232 18.891 1.00 82.56 198 LEU A N 1
ATOM 1573 C CA . LEU A 1 198 ? -5.989 12.726 17.545 1.00 82.56 198 LEU A CA 1
ATOM 1574 C C . LEU A 1 198 ? -7.187 13.477 16.955 1.00 82.56 198 LEU A C 1
ATOM 1576 O O . LEU A 1 198 ? -7.000 14.477 16.265 1.00 82.56 198 LEU A O 1
ATOM 1580 N N . GLN A 1 199 ? -8.409 13.017 17.238 1.00 81.00 199 GLN A N 1
ATOM 1581 C CA . GLN A 1 199 ? -9.632 13.676 16.795 1.00 81.00 199 GLN A CA 1
ATOM 1582 C C . GLN A 1 199 ? -9.879 15.012 17.508 1.00 81.00 199 GLN A C 1
ATOM 1584 O O . GLN A 1 199 ? -10.377 15.938 16.874 1.00 81.00 199 GLN A O 1
ATOM 1589 N N . SER A 1 200 ? -9.518 15.121 18.789 1.00 84.50 200 SER A N 1
ATOM 1590 C CA . SER A 1 200 ? -9.665 16.342 19.593 1.00 84.50 200 SER A CA 1
ATOM 1591 C C . SER A 1 200 ? -8.453 17.280 19.555 1.00 84.50 200 SER A C 1
ATOM 1593 O O . SER A 1 200 ? -8.432 18.257 20.300 1.00 84.50 200 SER A O 1
ATOM 1595 N N . HIS A 1 201 ? -7.426 16.977 18.750 1.00 76.00 201 HIS A N 1
ATOM 1596 C CA . HIS A 1 201 ? -6.176 17.752 18.633 1.00 76.00 201 HIS A CA 1
ATOM 1597 C C . HIS A 1 201 ? -5.456 18.019 19.966 1.00 76.00 201 HIS A C 1
ATOM 1599 O O . HIS A 1 201 ? -4.660 18.947 20.074 1.00 76.00 201 HIS A O 1
ATOM 1605 N N . SER A 1 202 ? -5.700 17.196 20.985 1.00 81.81 202 SER A N 1
ATOM 1606 C CA . SER A 1 202 ? -5.190 17.393 22.350 1.00 81.81 202 SER A CA 1
ATOM 1607 C C . SER A 1 202 ? -4.029 16.459 22.687 1.00 81.81 202 SER A C 1
ATOM 1609 O O . SER A 1 202 ? -3.708 16.226 23.854 1.00 81.81 202 SER A O 1
ATOM 1611 N N . ILE A 1 203 ? -3.405 15.879 21.661 1.00 80.88 203 ILE A N 1
ATOM 1612 C CA . ILE A 1 203 ? -2.376 14.871 21.850 1.00 80.88 203 ILE A CA 1
ATOM 1613 C C . ILE A 1 203 ? -1.048 15.493 22.290 1.00 80.88 203 ILE A C 1
ATOM 1615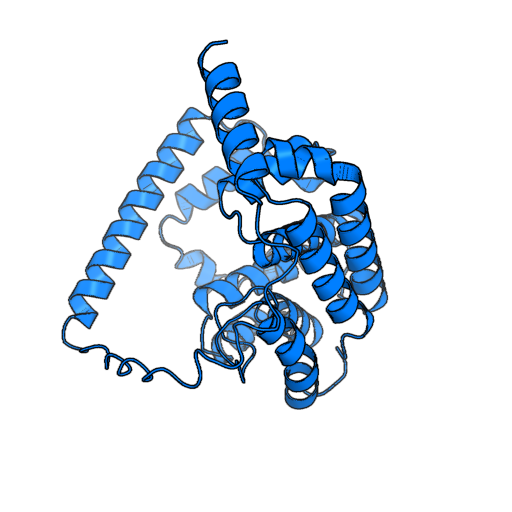 O O . ILE A 1 203 ? -0.484 16.363 21.631 1.00 80.88 203 ILE A O 1
ATOM 1619 N N . SER A 1 204 ? -0.524 15.009 23.414 1.00 83.00 204 SER A N 1
ATOM 1620 C CA . SER A 1 204 ? 0.810 15.376 23.887 1.00 83.00 204 SER A CA 1
ATOM 1621 C C . SER A 1 204 ? 1.876 14.508 23.221 1.00 83.00 204 SER A C 1
ATOM 1623 O O . SER A 1 204 ? 1.725 13.288 23.116 1.00 83.00 204 SER A O 1
ATOM 1625 N N . ILE A 1 205 ? 2.998 15.118 22.834 1.00 78.94 205 ILE A N 1
ATOM 1626 C CA . ILE A 1 205 ? 4.132 14.396 22.243 1.00 78.94 205 ILE A CA 1
ATOM 1627 C C . ILE A 1 205 ? 4.746 13.375 23.212 1.00 78.94 205 ILE A C 1
ATOM 1629 O O . ILE A 1 205 ? 5.219 12.322 22.785 1.00 78.94 205 ILE A O 1
ATOM 1633 N N . ASN A 1 206 ? 4.664 13.637 24.520 1.00 80.75 206 ASN A N 1
ATOM 1634 C CA . ASN A 1 206 ? 5.122 12.706 25.552 1.00 80.75 206 ASN A CA 1
ATOM 1635 C C . ASN A 1 206 ? 4.258 11.441 25.564 1.00 80.75 206 ASN A C 1
ATOM 1637 O O . ASN A 1 206 ? 4.792 10.337 25.613 1.00 80.75 206 ASN A O 1
ATOM 1641 N N . TYR A 1 207 ? 2.936 11.600 25.433 1.00 83.00 207 TYR A N 1
ATOM 1642 C CA . TYR A 1 207 ? 2.007 10.473 25.353 1.00 83.00 207 TYR A CA 1
ATOM 1643 C C . TYR A 1 207 ? 2.252 9.627 24.097 1.00 83.00 207 TYR A C 1
ATOM 1645 O O . TYR A 1 207 ? 2.279 8.402 24.181 1.00 83.00 207 TYR A O 1
ATOM 1653 N N . LEU A 1 208 ? 2.488 10.268 22.944 1.00 80.12 208 LEU A N 1
ATOM 1654 C CA . LEU A 1 208 ? 2.857 9.572 21.704 1.00 80.12 208 LEU A CA 1
ATOM 1655 C C . LEU A 1 208 ? 4.154 8.779 21.859 1.00 80.12 208 LEU A C 1
ATOM 1657 O O . LEU A 1 208 ? 4.209 7.607 21.497 1.00 80.12 208 LEU A O 1
ATOM 1661 N N . THR A 1 209 ? 5.186 9.407 22.421 1.00 80.94 209 THR A N 1
ATOM 1662 C CA . THR A 1 209 ? 6.496 8.771 22.611 1.00 80.94 209 THR A CA 1
ATOM 1663 C C . THR A 1 209 ? 6.383 7.549 23.520 1.00 80.94 209 THR A C 1
ATOM 1665 O O . THR A 1 209 ? 6.890 6.480 23.190 1.00 80.94 209 THR A O 1
ATOM 1668 N N . GLU A 1 210 ? 5.659 7.678 24.632 1.00 83.88 210 GLU A N 1
ATOM 1669 C CA . GLU A 1 210 ? 5.423 6.577 25.565 1.00 83.88 210 GLU A CA 1
ATOM 1670 C C . GLU A 1 210 ? 4.575 5.458 24.935 1.00 83.88 210 GLU A C 1
ATOM 1672 O O . GLU A 1 210 ? 4.843 4.274 25.144 1.00 83.88 210 GLU A O 1
ATOM 1677 N N . PHE A 1 211 ? 3.563 5.812 24.136 1.00 83.44 211 PHE A N 1
ATOM 1678 C CA . PHE A 1 211 ? 2.771 4.846 23.378 1.00 83.44 211 PHE A CA 1
ATOM 1679 C C . PHE A 1 211 ? 3.666 4.020 22.445 1.00 83.44 211 PHE A C 1
ATOM 1681 O O . PHE A 1 211 ? 3.679 2.795 22.552 1.00 83.44 211 PHE A O 1
ATOM 1688 N N . PHE A 1 212 ? 4.473 4.672 21.602 1.00 81.31 212 PHE A N 1
ATOM 1689 C CA . PHE A 1 212 ? 5.341 3.974 20.649 1.00 81.31 212 PHE A CA 1
ATOM 1690 C C . PHE A 1 212 ? 6.406 3.112 21.328 1.00 81.31 212 PHE A C 1
ATOM 1692 O O . PHE A 1 212 ? 6.619 1.983 20.903 1.00 81.31 212 PHE A O 1
ATOM 1699 N N . GLN A 1 213 ? 7.024 3.586 22.414 1.00 84.06 213 GLN A N 1
ATOM 1700 C CA . GLN A 1 213 ? 8.002 2.790 23.167 1.00 84.06 213 GLN A CA 1
ATOM 1701 C C . GLN A 1 213 ? 7.387 1.523 23.776 1.00 84.06 213 GLN A C 1
ATOM 1703 O O . GLN A 1 213 ? 8.047 0.486 23.864 1.00 84.06 213 GLN A O 1
ATOM 1708 N N . ASN A 1 214 ? 6.130 1.595 24.218 1.00 83.44 214 ASN A N 1
ATOM 1709 C CA . ASN A 1 214 ? 5.427 0.437 24.762 1.00 83.44 214 ASN A CA 1
ATOM 1710 C C . ASN A 1 214 ? 5.037 -0.558 23.658 1.00 83.44 214 ASN A C 1
ATOM 1712 O O . ASN A 1 214 ? 5.242 -1.760 23.831 1.00 83.44 214 ASN A O 1
ATOM 1716 N N . GLU A 1 215 ? 4.536 -0.069 22.521 1.00 81.25 215 GLU A N 1
ATOM 1717 C CA . GLU A 1 215 ? 4.202 -0.909 21.361 1.00 81.25 215 GLU A CA 1
ATOM 1718 C C . GLU A 1 215 ? 5.446 -1.562 20.738 1.00 81.25 215 GLU A C 1
ATOM 1720 O O . GLU A 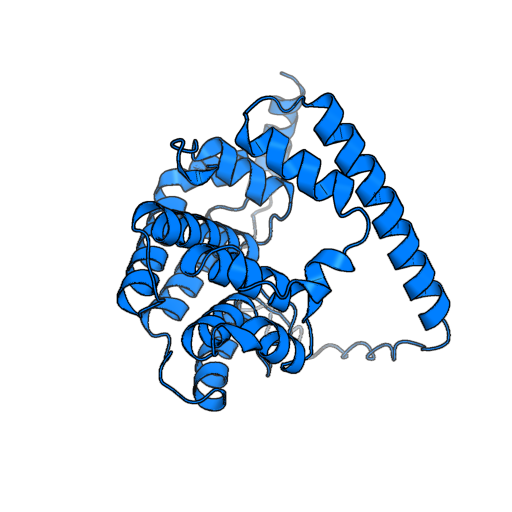1 215 ? 5.414 -2.733 20.358 1.00 81.25 215 GLU A O 1
ATOM 1725 N N . GLU A 1 216 ? 6.577 -0.853 20.698 1.00 81.94 216 GLU A N 1
ATOM 1726 C CA . GLU A 1 216 ? 7.848 -1.396 20.213 1.00 81.94 216 GLU A CA 1
ATOM 1727 C C . GLU A 1 216 ? 8.303 -2.590 21.060 1.00 81.94 216 GLU A C 1
ATOM 1729 O O . GLU A 1 216 ? 8.627 -3.645 20.515 1.00 81.94 216 GLU A O 1
ATOM 1734 N N . LYS A 1 217 ? 8.258 -2.470 22.394 1.00 83.12 217 LYS A N 1
ATOM 1735 C CA . LYS A 1 217 ? 8.613 -3.570 23.309 1.00 83.12 217 LYS A CA 1
ATOM 1736 C C . LYS A 1 217 ? 7.698 -4.783 23.144 1.00 83.12 217 LYS A C 1
ATOM 1738 O O . LYS A 1 217 ? 8.172 -5.917 23.185 1.00 83.12 217 LYS A O 1
ATOM 1743 N N . LEU A 1 218 ? 6.395 -4.557 22.959 1.00 80.69 218 LEU A N 1
ATOM 1744 C CA . LEU A 1 218 ? 5.437 -5.636 22.699 1.00 80.69 218 LEU A CA 1
ATOM 1745 C C . LEU A 1 218 ? 5.748 -6.338 21.373 1.00 80.69 218 LEU A C 1
ATOM 1747 O O . LEU A 1 218 ? 5.848 -7.562 21.340 1.00 80.69 218 LEU A O 1
ATOM 1751 N N . THR A 1 219 ? 6.002 -5.563 20.317 1.00 79.31 219 THR A N 1
ATOM 1752 C CA . THR A 1 219 ? 6.354 -6.088 18.990 1.00 79.31 219 THR A CA 1
ATOM 1753 C C . THR A 1 219 ? 7.657 -6.891 19.025 1.00 79.31 219 THR A C 1
ATOM 1755 O O . THR A 1 219 ? 7.746 -7.960 18.422 1.00 79.31 219 THR A O 1
ATOM 1758 N N . GLN A 1 220 ? 8.670 -6.413 19.756 1.00 83.12 220 GLN A N 1
ATOM 1759 C CA . GLN A 1 220 ? 9.928 -7.142 19.955 1.00 83.12 220 GLN A CA 1
ATOM 1760 C C . GLN A 1 220 ? 9.685 -8.491 20.638 1.00 83.12 220 GLN A C 1
ATOM 1762 O O . GLN A 1 220 ? 10.163 -9.515 20.157 1.00 83.12 220 GLN A O 1
ATOM 1767 N N . LYS A 1 221 ? 8.865 -8.520 21.694 1.00 83.06 221 LYS A N 1
ATOM 1768 C CA . LYS A 1 221 ? 8.519 -9.763 22.392 1.00 83.06 221 LYS A CA 1
ATOM 1769 C C . LYS A 1 221 ? 7.767 -10.754 21.495 1.00 83.06 221 LYS A C 1
ATOM 1771 O O . LYS A 1 221 ? 8.040 -11.951 21.548 1.00 83.06 221 LYS A O 1
ATOM 1776 N N . GLU A 1 222 ? 6.852 -10.278 20.648 1.00 81.94 222 GLU A N 1
ATOM 1777 C CA . GLU A 1 222 ? 6.161 -11.130 19.668 1.00 81.94 222 GLU A CA 1
ATOM 1778 C C . GLU A 1 222 ? 7.122 -11.710 18.622 1.00 81.94 222 GLU A C 1
ATOM 1780 O O . GLU A 1 222 ? 7.010 -12.884 18.255 1.00 81.94 222 GLU A O 1
ATOM 1785 N N . LEU A 1 223 ? 8.086 -10.908 18.151 1.00 81.62 223 LEU A N 1
ATOM 1786 C CA . LEU A 1 223 ? 9.136 -11.372 17.242 1.00 81.62 223 LEU A CA 1
ATOM 1787 C C . LEU A 1 223 ? 10.008 -12.441 17.902 1.00 81.62 223 LEU A C 1
ATOM 1789 O O . LEU A 1 223 ? 10.217 -13.494 17.302 1.00 81.62 223 LEU A O 1
ATOM 1793 N N . GLU A 1 224 ? 10.447 -12.220 19.139 1.00 83.50 224 GLU A N 1
ATOM 1794 C CA . GLU A 1 224 ? 11.224 -13.192 19.914 1.00 83.50 224 GLU A CA 1
ATOM 1795 C C . GLU A 1 224 ? 10.447 -14.494 20.146 1.00 83.50 224 GLU A C 1
ATOM 1797 O O . GLU A 1 224 ? 10.989 -15.590 19.976 1.00 83.50 224 GLU A O 1
ATOM 1802 N N . GLU A 1 225 ? 9.158 -14.404 20.489 1.00 83.94 225 GLU A N 1
ATOM 1803 C CA . GLU A 1 225 ? 8.308 -15.577 20.684 1.00 83.94 225 GLU A CA 1
ATOM 1804 C C . GLU A 1 225 ? 8.133 -16.346 19.370 1.00 83.94 225 GLU A C 1
ATOM 1806 O O . GLU A 1 225 ? 8.286 -17.573 19.334 1.00 83.94 225 GLU A O 1
ATOM 1811 N N . ARG A 1 226 ? 7.884 -15.632 18.268 1.00 80.94 226 ARG A N 1
ATOM 1812 C CA . ARG A 1 226 ? 7.815 -16.222 16.932 1.00 80.94 226 ARG A CA 1
ATOM 1813 C C . ARG A 1 226 ? 9.124 -16.915 16.572 1.00 80.94 226 ARG A C 1
ATOM 1815 O O . ARG A 1 226 ? 9.091 -18.063 16.134 1.00 80.94 226 ARG A O 1
ATOM 1822 N N . GLU A 1 227 ? 10.261 -16.252 16.750 1.00 83.38 227 GLU A N 1
ATOM 1823 C CA . GLU A 1 227 ? 11.572 -16.842 16.487 1.00 83.38 227 GLU A CA 1
ATOM 1824 C C . GLU A 1 227 ? 11.787 -18.083 17.345 1.00 83.38 227 GLU A C 1
ATOM 1826 O O . GLU A 1 227 ? 12.172 -19.119 16.812 1.00 83.38 227 GLU A O 1
ATOM 1831 N N . SER A 1 228 ? 11.448 -18.027 18.638 1.00 79.44 228 SER A N 1
ATOM 1832 C CA . SER A 1 228 ? 11.565 -19.161 19.557 1.00 79.44 228 SER A CA 1
ATOM 1833 C C . SER A 1 228 ? 10.763 -20.383 19.103 1.00 79.44 228 SER A C 1
ATOM 1835 O O . SER A 1 228 ? 11.306 -21.488 19.095 1.00 79.44 228 SER A O 1
ATOM 1837 N N . LYS A 1 229 ? 9.524 -20.185 18.630 1.00 82.00 229 LYS A N 1
ATOM 1838 C CA . LYS A 1 229 ? 8.661 -21.248 18.089 1.00 82.00 229 LYS A CA 1
ATOM 1839 C C . LYS A 1 229 ? 9.172 -21.781 16.749 1.00 82.00 229 LYS A C 1
ATOM 1841 O O . LYS A 1 229 ? 9.022 -22.965 16.456 1.00 82.00 229 LYS A O 1
ATOM 1846 N N . LEU A 1 230 ? 9.801 -20.926 15.940 1.00 79.88 230 LEU A N 1
ATOM 1847 C CA . LEU A 1 230 ? 10.346 -21.281 14.627 1.00 79.88 230 LEU A CA 1
ATOM 1848 C C . LEU A 1 230 ? 11.797 -21.798 14.679 1.00 79.88 230 LEU A C 1
ATOM 1850 O O . LEU A 1 230 ? 12.309 -22.207 13.639 1.00 79.88 230 LEU A O 1
ATOM 1854 N N . LYS A 1 231 ? 12.448 -21.868 15.854 1.00 74.31 231 LYS A N 1
ATOM 1855 C CA . LYS A 1 231 ? 13.828 -22.387 16.025 1.00 74.31 231 LYS A CA 1
ATOM 1856 C C . LYS A 1 231 ? 14.037 -23.787 15.435 1.00 74.31 231 LYS A C 1
ATOM 1858 O O . LYS A 1 231 ? 15.137 -24.111 14.994 1.00 74.31 231 LYS A O 1
ATOM 1863 N N . HIS A 1 232 ? 12.993 -24.615 15.408 1.00 74.44 232 HIS A N 1
ATOM 1864 C CA . HIS A 1 232 ? 13.047 -25.973 14.857 1.00 74.44 232 HIS A CA 1
ATOM 1865 C C . HIS A 1 232 ? 12.978 -26.019 13.323 1.00 74.44 232 HIS A C 1
ATOM 1867 O O . HIS A 1 232 ? 13.373 -27.013 12.712 1.00 74.44 232 HIS A O 1
ATOM 1873 N N . ILE A 1 233 ? 12.515 -24.943 12.682 1.00 68.81 233 ILE A N 1
ATOM 1874 C CA . ILE A 1 233 ? 12.443 -24.829 11.227 1.00 68.81 233 ILE A CA 1
ATOM 1875 C C . ILE A 1 233 ? 13.772 -24.243 10.754 1.00 68.81 233 ILE A C 1
ATOM 1877 O O . ILE A 1 233 ? 13.960 -23.030 10.678 1.00 68.81 233 ILE A O 1
ATOM 1881 N N . LYS A 1 234 ? 14.726 -25.123 10.429 1.00 58.75 234 LYS A N 1
ATOM 1882 C CA . LYS A 1 234 ? 15.964 -24.715 9.755 1.00 58.75 234 LYS A CA 1
ATOM 1883 C C . LYS A 1 234 ? 15.583 -24.092 8.415 1.00 58.75 234 LYS A C 1
ATOM 1885 O O . LYS A 1 234 ? 15.094 -24.797 7.530 1.00 58.75 234 LYS A O 1
ATOM 1890 N N . SER A 1 235 ? 15.793 -22.786 8.249 1.00 55.50 235 SER A N 1
ATOM 1891 C CA . SER A 1 235 ? 15.673 -22.177 6.927 1.00 55.50 235 SER A CA 1
ATOM 1892 C C . SER A 1 235 ? 16.645 -22.913 6.003 1.00 55.50 235 SER A C 1
ATOM 1894 O O . SER A 1 235 ? 17.837 -23.031 6.294 1.00 55.50 235 SER A O 1
ATOM 1896 N N . LYS A 1 236 ? 16.134 -23.502 4.915 1.00 48.84 236 LYS A N 1
ATOM 1897 C CA . LYS A 1 236 ? 17.003 -24.015 3.855 1.00 48.84 236 LYS A CA 1
ATOM 1898 C C . LYS A 1 236 ? 17.784 -22.809 3.349 1.00 48.84 236 LYS A C 1
ATOM 1900 O O . LYS A 1 236 ? 17.219 -21.972 2.650 1.00 48.84 236 LYS A O 1
ATOM 1905 N N . GLN A 1 237 ? 19.052 -22.695 3.737 1.00 47.97 237 GLN A N 1
ATOM 1906 C CA . GLN A 1 237 ? 19.971 -21.769 3.097 1.00 47.97 237 GLN A CA 1
ATOM 1907 C C . GLN A 1 237 ? 19.970 -22.134 1.616 1.00 47.97 237 GLN A C 1
ATOM 1909 O O . GLN A 1 237 ? 20.459 -23.195 1.227 1.00 47.97 237 GLN A O 1
ATOM 1914 N N . THR A 1 238 ? 19.353 -21.293 0.793 1.00 49.44 238 THR A N 1
ATOM 1915 C CA . THR A 1 238 ? 19.521 -21.357 -0.653 1.00 49.44 238 THR A CA 1
ATOM 1916 C C . THR A 1 238 ? 21.014 -21.233 -0.905 1.00 49.44 238 THR A C 1
ATOM 1918 O O . THR A 1 238 ? 21.617 -20.212 -0.562 1.00 49.44 238 THR A O 1
ATOM 1921 N N . GLY A 1 239 ? 21.621 -22.314 -1.400 1.00 44.44 239 GLY A N 1
ATOM 1922 C CA . GLY A 1 239 ? 23.038 -22.354 -1.724 1.00 44.44 239 GLY A CA 1
ATOM 1923 C C . GLY A 1 239 ? 23.394 -21.143 -2.575 1.00 44.44 239 GLY A C 1
ATOM 1924 O O . GLY A 1 239 ? 22.637 -20.766 -3.467 1.00 44.44 239 GLY A O 1
ATOM 1925 N N . LYS A 1 240 ? 24.521 -20.503 -2.255 1.00 42.34 240 LYS A N 1
ATOM 1926 C CA . LYS A 1 240 ? 25.091 -19.420 -3.056 1.00 42.34 240 LYS A CA 1
ATOM 1927 C C . LYS A 1 240 ? 25.101 -19.871 -4.518 1.00 42.34 240 LYS A C 1
ATOM 1929 O O . LYS A 1 240 ? 25.822 -20.813 -4.847 1.00 42.34 240 LYS A O 1
ATOM 1934 N N . ASN A 1 241 ? 24.300 -19.231 -5.369 1.00 43.97 241 ASN A N 1
ATOM 1935 C CA . ASN A 1 241 ? 24.447 -19.387 -6.810 1.00 43.97 241 ASN A CA 1
ATOM 1936 C C . ASN A 1 241 ? 25.890 -19.001 -7.139 1.00 43.97 241 ASN A C 1
ATOM 1938 O O . ASN A 1 241 ? 26.308 -17.874 -6.873 1.00 43.97 241 ASN A O 1
ATOM 1942 N N . LYS A 1 242 ? 26.665 -19.979 -7.615 1.00 43.00 242 LYS A N 1
ATOM 1943 C CA . LYS A 1 242 ? 28.003 -19.752 -8.154 1.00 43.00 242 LYS A CA 1
ATOM 1944 C C . LYS A 1 242 ? 27.891 -18.747 -9.297 1.00 43.00 242 LYS A C 1
ATOM 1946 O O . LYS A 1 242 ? 26.977 -18.860 -10.113 1.00 43.00 242 LYS A O 1
ATOM 1951 N N . ASP A 1 243 ? 28.821 -17.797 -9.299 1.00 50.03 243 ASP A N 1
ATOM 1952 C CA . ASP A 1 243 ? 29.049 -16.800 -10.338 1.00 50.03 243 ASP A CA 1
ATOM 1953 C C . ASP A 1 243 ? 28.768 -17.353 -11.738 1.00 50.03 243 ASP A C 1
ATOM 1955 O O . ASP A 1 243 ? 29.428 -18.290 -12.193 1.00 50.03 243 ASP A O 1
ATOM 1959 N N . LYS A 1 244 ? 27.804 -16.739 -12.425 1.00 44.31 244 LYS A N 1
ATOM 1960 C CA . LYS A 1 244 ? 27.764 -16.735 -13.883 1.00 44.31 244 LYS A CA 1
ATOM 1961 C C . LYS A 1 244 ? 28.252 -15.368 -14.355 1.00 44.31 244 LYS A C 1
ATOM 1963 O O . LYS A 1 244 ? 27.604 -14.355 -14.116 1.00 44.31 244 LYS A O 1
ATOM 1968 N N . ASP A 1 245 ? 29.409 -15.411 -15.006 1.00 43.47 245 ASP A N 1
ATOM 1969 C CA . ASP A 1 245 ? 29.906 -14.473 -16.012 1.00 43.47 245 ASP A CA 1
ATOM 1970 C C . ASP A 1 245 ? 30.244 -13.042 -15.567 1.00 43.47 245 ASP A C 1
ATOM 1972 O O . ASP A 1 245 ? 29.692 -12.045 -16.034 1.00 43.47 245 ASP A O 1
ATOM 1976 N N . THR A 1 246 ? 31.300 -12.950 -14.758 1.00 48.31 246 THR A N 1
ATOM 1977 C CA . THR A 1 246 ? 32.040 -11.725 -14.404 1.00 48.31 246 THR A CA 1
ATOM 1978 C C . THR A 1 246 ? 32.685 -11.007 -15.604 1.00 48.31 246 THR A C 1
ATOM 1980 O O . THR A 1 246 ? 33.128 -9.868 -15.464 1.00 48.31 246 THR A O 1
ATOM 1983 N N . TYR A 1 247 ? 32.734 -11.633 -16.787 1.00 40.97 247 TYR A N 1
ATOM 1984 C CA . TYR A 1 247 ? 33.372 -11.062 -17.982 1.00 40.97 247 TYR A CA 1
ATOM 1985 C C . TYR A 1 247 ? 32.418 -10.257 -18.879 1.00 40.97 247 TYR A C 1
ATOM 1987 O O . TYR A 1 247 ? 32.857 -9.304 -19.517 1.00 40.97 247 TYR A O 1
ATOM 1995 N N . THR A 1 248 ? 31.112 -10.542 -18.875 1.00 42.25 248 THR A N 1
ATOM 1996 C CA . THR A 1 248 ? 30.102 -9.752 -19.614 1.00 42.25 248 THR A CA 1
ATOM 1997 C C . THR A 1 248 ? 29.641 -8.500 -18.862 1.00 42.25 248 THR A C 1
ATOM 1999 O O . THR A 1 248 ? 29.125 -7.571 -19.477 1.00 42.25 248 THR A O 1
ATOM 2002 N N . SER A 1 249 ? 29.870 -8.418 -17.545 1.00 43.75 249 SER A N 1
ATOM 2003 C CA . SER A 1 249 ? 29.528 -7.237 -16.735 1.00 43.75 249 SER A CA 1
ATOM 2004 C C . SER A 1 249 ? 30.574 -6.114 -16.780 1.00 43.75 249 SER A C 1
ATOM 2006 O O . SER A 1 249 ? 30.308 -5.020 -16.287 1.00 43.75 249 SER A O 1
ATOM 2008 N N . MET A 1 250 ? 31.766 -6.354 -17.341 1.00 40.19 250 MET A N 1
ATOM 2009 C CA . MET A 1 250 ? 32.834 -5.341 -17.418 1.00 40.19 250 MET A CA 1
ATOM 2010 C C . MET A 1 250 ? 32.682 -4.365 -18.592 1.00 40.19 250 MET A C 1
ATOM 2012 O O . MET A 1 250 ? 33.281 -3.294 -18.557 1.00 40.19 250 MET A O 1
ATOM 2016 N N . THR A 1 251 ? 31.868 -4.678 -19.600 1.00 38.75 251 THR A N 1
ATOM 2017 C CA . THR A 1 251 ? 31.701 -3.842 -20.803 1.00 38.75 251 THR A CA 1
ATOM 2018 C C . THR A 1 251 ? 30.491 -2.905 -20.767 1.00 38.75 251 THR A C 1
ATOM 2020 O O . THR A 1 251 ? 30.409 -2.021 -21.611 1.00 38.75 251 THR A O 1
ATOM 2023 N N . TYR A 1 252 ? 29.605 -3.019 -19.769 1.00 42.22 252 TYR A N 1
ATOM 2024 C CA . TYR A 1 252 ? 28.450 -2.116 -19.592 1.00 42.22 252 TYR A CA 1
ATOM 2025 C C . TYR A 1 252 ? 28.565 -1.147 -18.404 1.00 42.22 252 TYR A C 1
ATOM 2027 O O . TYR A 1 252 ? 27.707 -0.289 -18.226 1.00 42.22 252 TYR A O 1
ATOM 2035 N N . HIS A 1 253 ? 29.632 -1.231 -17.605 1.00 45.00 253 HIS A N 1
ATOM 2036 C CA . HIS A 1 253 ? 29.864 -0.329 -16.474 1.00 45.00 253 HIS A CA 1
ATOM 2037 C C . HIS A 1 253 ? 30.836 0.799 -16.825 1.00 45.00 253 HIS A C 1
ATOM 2039 O O . HIS A 1 253 ? 31.899 0.952 -16.224 1.00 45.00 253 HIS A O 1
ATOM 2045 N N . VAL A 1 254 ? 30.439 1.640 -17.776 1.00 44.84 254 VAL A N 1
ATOM 2046 C CA . VAL A 1 254 ? 30.927 3.017 -17.824 1.00 44.84 254 VAL A CA 1
ATOM 2047 C C . VAL A 1 254 ? 29.699 3.916 -17.892 1.00 44.84 254 VAL A C 1
ATOM 2049 O O . VAL A 1 254 ? 28.909 3.826 -18.821 1.00 44.84 254 VAL A O 1
ATOM 2052 N N . VAL A 1 255 ? 29.609 4.786 -16.886 1.00 48.28 255 VAL A N 1
ATOM 2053 C CA . VAL A 1 255 ? 28.599 5.820 -16.608 1.00 48.28 255 VAL A CA 1
ATOM 2054 C C . VAL A 1 255 ? 27.455 5.383 -15.669 1.00 48.28 255 VAL A C 1
ATOM 2056 O O . VAL A 1 255 ? 26.831 4.348 -15.831 1.00 48.28 255 VAL A O 1
ATOM 2059 N N . GLU A 1 256 ? 27.251 6.218 -14.641 1.00 53.00 256 GLU A N 1
ATOM 2060 C CA . GLU A 1 256 ? 26.219 6.199 -13.578 1.00 53.00 256 GLU A CA 1
ATOM 2061 C C . GLU A 1 256 ? 26.510 5.477 -12.253 1.00 53.00 256 GLU A C 1
ATOM 2063 O O . GLU A 1 256 ? 25.653 5.357 -11.380 1.00 53.00 256 GLU A O 1
ATOM 2068 N N . SER A 1 257 ? 27.770 5.143 -11.983 1.00 49.25 257 SER A N 1
ATOM 2069 C CA . SER A 1 257 ? 28.229 4.924 -10.608 1.00 49.25 257 SER A CA 1
ATOM 2070 C C . SER A 1 257 ? 29.106 6.090 -10.171 1.00 49.25 257 SER A C 1
ATOM 2072 O O . SER A 1 257 ? 30.169 6.296 -10.754 1.00 49.25 257 SER A O 1
ATOM 2074 N N . TRP A 1 258 ? 28.658 6.825 -9.148 1.00 51.66 258 TRP A N 1
ATOM 2075 C CA . TRP A 1 258 ? 29.401 7.832 -8.379 1.00 51.66 258 TRP A CA 1
ATOM 2076 C C . TRP A 1 258 ? 30.911 7.793 -8.622 1.00 51.66 258 TRP A C 1
ATOM 2078 O O . TRP A 1 258 ? 31.598 6.865 -8.166 1.00 51.66 258 TRP A O 1
ATOM 2088 N N . THR A 1 259 ? 31.442 8.817 -9.288 1.00 64.69 259 THR A N 1
ATOM 2089 C CA . THR A 1 259 ? 32.887 8.900 -9.480 1.00 64.69 259 THR A CA 1
ATOM 2090 C C . THR A 1 259 ? 33.568 9.102 -8.124 1.00 64.69 259 THR A C 1
ATOM 2092 O O . THR A 1 259 ? 32.970 9.563 -7.144 1.00 64.69 259 THR A O 1
ATOM 2095 N N . LYS A 1 260 ? 34.859 8.758 -8.025 1.00 56.72 260 LYS A N 1
ATOM 2096 C CA . LYS A 1 260 ? 35.647 9.032 -6.807 1.00 56.72 260 LYS A CA 1
ATOM 2097 C C . LYS A 1 260 ? 35.583 10.518 -6.410 1.00 56.72 260 LYS A C 1
ATOM 2099 O O . LYS A 1 260 ? 35.670 10.823 -5.221 1.00 56.72 260 LYS A O 1
ATOM 2104 N N . LEU A 1 261 ? 35.370 11.411 -7.382 1.00 57.66 261 LEU A N 1
ATOM 2105 C CA . LEU A 1 261 ? 35.168 12.844 -7.178 1.00 57.66 261 LEU A CA 1
ATOM 2106 C C . LEU A 1 261 ? 33.833 13.151 -6.480 1.00 57.66 261 LEU A C 1
ATOM 2108 O O . LEU A 1 261 ? 33.828 13.928 -5.525 1.00 57.66 261 LEU A O 1
ATOM 2112 N N . ASP A 1 262 ? 32.740 12.485 -6.857 1.00 65.06 262 ASP A N 1
ATOM 2113 C CA . ASP A 1 262 ? 31.421 12.673 -6.228 1.00 65.06 262 ASP A CA 1
ATOM 2114 C C . ASP A 1 262 ? 31.403 12.166 -4.783 1.00 65.06 262 ASP A C 1
ATOM 2116 O O . ASP A 1 262 ? 30.936 12.852 -3.870 1.00 65.06 262 ASP A O 1
ATOM 2120 N N . LYS A 1 263 ? 32.033 11.009 -4.525 1.00 67.50 263 LYS A N 1
ATOM 2121 C CA . LYS A 1 263 ? 32.209 10.486 -3.155 1.00 67.50 263 LYS A CA 1
ATOM 2122 C C . LYS A 1 263 ? 33.079 11.408 -2.294 1.00 67.50 263 LYS A C 1
ATOM 2124 O O . LYS A 1 263 ? 32.838 11.536 -1.091 1.00 67.50 263 LYS A O 1
ATOM 2129 N N . ALA A 1 264 ? 34.089 12.047 -2.888 1.00 70.75 264 ALA A N 1
ATOM 2130 C CA . ALA A 1 264 ? 34.957 12.993 -2.191 1.00 70.75 264 ALA A CA 1
ATOM 2131 C C . ALA A 1 264 ? 34.237 14.314 -1.881 1.00 70.75 264 ALA A C 1
ATOM 2133 O O . ALA A 1 264 ? 34.373 14.823 -0.765 1.00 70.75 264 ALA A O 1
ATOM 2134 N N . LYS A 1 265 ? 33.427 14.832 -2.818 1.00 73.19 265 LYS A N 1
ATOM 2135 C CA . LYS A 1 265 ? 32.537 15.977 -2.572 1.00 73.19 265 LYS A CA 1
ATOM 2136 C C . LYS A 1 265 ? 31.543 15.668 -1.451 1.00 73.19 265 LYS A C 1
ATOM 2138 O O . LYS A 1 265 ? 31.463 16.442 -0.504 1.00 73.19 265 LYS A O 1
ATOM 2143 N N . TRP A 1 266 ? 30.906 14.495 -1.469 1.00 71.38 266 TRP A N 1
ATOM 2144 C CA . TRP A 1 266 ? 29.980 14.057 -0.415 1.00 71.38 266 TRP A CA 1
ATOM 2145 C C . TRP A 1 266 ? 30.622 13.981 0.976 1.00 71.38 266 TRP A C 1
ATOM 2147 O O . TRP A 1 266 ? 30.048 14.461 1.953 1.00 71.38 266 TRP A O 1
ATOM 2157 N N . LYS A 1 267 ? 31.845 13.440 1.082 1.00 71.44 267 LYS A N 1
ATOM 2158 C CA . LYS A 1 267 ? 32.577 13.408 2.361 1.00 71.44 267 LYS A CA 1
ATOM 2159 C C . LYS A 1 267 ? 32.957 14.805 2.861 1.00 71.44 267 LYS A C 1
ATOM 2161 O O . LYS A 1 267 ? 32.879 15.043 4.065 1.00 71.44 267 LYS A O 1
ATOM 2166 N N . LYS A 1 268 ? 33.360 15.716 1.967 1.00 75.75 268 LYS A N 1
ATOM 2167 C CA . LYS A 1 268 ? 33.710 17.101 2.332 1.00 75.75 268 LYS A CA 1
ATOM 2168 C C . LYS A 1 268 ? 32.484 17.896 2.783 1.00 75.75 268 LYS A C 1
ATOM 2170 O O . LYS A 1 268 ? 32.555 18.575 3.803 1.00 75.75 268 LYS A O 1
ATOM 2175 N N . GLU A 1 269 ? 31.363 17.751 2.084 1.00 73.44 269 GLU A N 1
ATOM 2176 C CA . GLU A 1 269 ? 30.129 18.472 2.409 1.00 73.44 269 GLU A CA 1
ATOM 2177 C C . GLU A 1 269 ? 29.524 17.988 3.735 1.00 73.44 269 GLU A C 1
ATOM 2179 O O . GLU A 1 269 ? 29.177 18.791 4.598 1.00 73.44 269 GLU A O 1
ATOM 2184 N N . ARG A 1 270 ? 29.534 16.669 3.988 1.00 78.31 270 ARG A N 1
ATOM 2185 C CA . ARG A 1 270 ? 29.126 16.107 5.289 1.00 78.31 270 ARG A CA 1
ATOM 2186 C C . ARG A 1 270 ? 29.962 16.599 6.464 1.00 78.31 270 ARG A C 1
ATOM 2188 O O . ARG A 1 270 ? 29.445 16.661 7.578 1.00 78.31 270 ARG A O 1
ATOM 2195 N N . LYS A 1 271 ? 31.250 16.863 6.239 1.00 71.56 271 LYS A N 1
ATOM 2196 C CA . LYS A 1 271 ? 32.144 17.366 7.282 1.00 71.56 271 LYS A CA 1
ATOM 2197 C C . LYS A 1 271 ? 31.815 18.825 7.608 1.00 71.56 271 LYS A C 1
ATOM 2199 O O . LYS A 1 271 ? 31.629 19.136 8.775 1.00 71.56 271 LYS A O 1
ATOM 2204 N N . ARG A 1 272 ? 31.581 19.659 6.587 1.00 67.88 272 ARG A N 1
ATOM 2205 C CA . ARG A 1 272 ? 31.139 21.056 6.762 1.00 67.88 272 ARG A CA 1
ATOM 2206 C C . ARG A 1 272 ? 29.812 21.193 7.504 1.00 67.88 272 ARG A C 1
ATOM 2208 O O . ARG A 1 272 ? 29.687 22.077 8.335 1.00 67.88 272 ARG A O 1
ATOM 2215 N N . ILE A 1 273 ? 28.842 20.323 7.220 1.00 68.94 273 ILE A N 1
ATOM 2216 C CA . ILE A 1 273 ? 27.526 20.342 7.886 1.00 68.94 273 ILE A CA 1
ATOM 2217 C C . ILE A 1 273 ? 27.620 19.901 9.358 1.00 68.94 273 ILE A C 1
ATOM 2219 O O . ILE A 1 273 ? 26.776 20.275 10.154 1.00 68.94 273 ILE A O 1
ATOM 2223 N N . ARG A 1 274 ? 28.630 19.102 9.732 1.00 59.84 274 ARG A N 1
ATOM 2224 C CA . ARG A 1 274 ? 28.864 18.679 11.126 1.00 59.84 274 ARG A CA 1
ATOM 2225 C C . ARG A 1 274 ? 29.654 19.688 11.959 1.00 59.84 274 ARG A C 1
ATOM 2227 O O . ARG A 1 274 ? 29.664 19.563 13.176 1.00 59.84 274 ARG A O 1
ATOM 2234 N N . GLU A 1 275 ? 30.382 20.584 11.303 1.00 56.97 275 GLU A N 1
ATOM 2235 C CA . GLU A 1 275 ? 31.253 21.589 11.929 1.00 56.97 275 GLU A CA 1
ATOM 2236 C C . GLU A 1 275 ? 30.581 22.973 12.020 1.00 56.97 275 GLU A C 1
ATOM 2238 O O . GLU A 1 275 ? 31.181 23.907 12.549 1.00 56.97 275 GLU A O 1
ATOM 2243 N N . LYS A 1 276 ? 29.348 23.098 11.519 1.00 45.84 276 LYS A N 1
ATOM 2244 C CA . LYS A 1 276 ? 28.426 24.210 11.772 1.00 45.84 276 LYS A CA 1
ATOM 2245 C C . LYS A 1 276 ? 27.351 23.765 12.751 1.00 45.84 276 LYS A C 1
ATOM 2247 O O . LYS A 1 276 ? 26.913 24.634 13.529 1.00 45.84 276 LYS A O 1
#